Protein AF-A0A7V5YS34-F1 (afdb_monomer_lite)

Secondary structure (DSSP, 8-state):
------SSHHHHHHHHHHHHHHHHHHHHHHHHTTEEEEEEEEE-TT-SS--EEEEEE--BSEEEEEEEESS--TT-EEETTEEEEE-EE---STT--TTTSPEEPEEEEEEEEE-SSS-EEEEEETTEEEEEETTTS-BT-EEEETTTTEEEEEE---------TT------------------

Structure (mmCIF, N/CA/C/O backbone):
data_AF-A0A7V5YS34-F1
#
_entry.id   AF-A0A7V5YS34-F1
#
loop_
_atom_site.group_PDB
_atom_site.id
_atom_site.type_symbol
_atom_site.label_atom_id
_atom_site.label_alt_id
_atom_site.label_comp_id
_atom_site.label_asym_id
_atom_site.label_entity_id
_atom_site.label_seq_id
_atom_site.pdbx_PDB_ins_code
_atom_site.Cartn_x
_atom_site.Cartn_y
_atom_site.Cartn_z
_atom_site.occupancy
_atom_site.B_iso_or_equiv
_atom_site.auth_seq_id
_atom_site.auth_comp_id
_atom_site.auth_asym_id
_atom_site.auth_atom_id
_atom_site.pdbx_PDB_model_num
ATOM 1 N N . MET A 1 1 ? -49.498 -15.879 61.371 1.00 38.75 1 MET A N 1
ATOM 2 C CA . MET A 1 1 ? -49.803 -16.295 59.987 1.00 38.75 1 MET A CA 1
ATOM 3 C C . MET A 1 1 ? -48.963 -15.427 59.059 1.00 38.75 1 MET A C 1
ATOM 5 O O . MET A 1 1 ? -49.286 -14.264 58.879 1.00 38.75 1 MET A O 1
ATOM 9 N N . PHE A 1 2 ? -47.811 -15.942 58.618 1.00 39.72 2 PHE A N 1
ATOM 10 C CA . PHE A 1 2 ? -46.853 -15.242 57.753 1.00 39.72 2 PHE A CA 1
ATOM 11 C C . PHE A 1 2 ? -47.208 -15.512 56.286 1.00 39.72 2 PHE A C 1
ATOM 13 O O . PHE A 1 2 ? -47.294 -16.678 55.907 1.00 39.72 2 PHE A O 1
ATOM 20 N N . LEU A 1 3 ? -47.371 -14.472 55.461 1.00 34.16 3 LEU A N 1
ATOM 21 C CA . LEU A 1 3 ? -47.360 -14.609 54.001 1.00 34.16 3 LEU A CA 1
ATOM 22 C C . LEU A 1 3 ? -46.276 -13.690 53.425 1.00 34.16 3 LEU A C 1
ATOM 24 O O . LEU A 1 3 ? -46.280 -12.482 53.652 1.00 34.16 3 LEU A O 1
ATOM 28 N N . PHE A 1 4 ? -45.309 -14.314 52.756 1.00 38.94 4 PHE A N 1
ATOM 29 C CA . PHE A 1 4 ? -44.062 -13.730 52.277 1.00 38.94 4 PHE A CA 1
ATOM 30 C C . PHE A 1 4 ? -44.240 -12.884 51.008 1.00 38.94 4 PHE A C 1
ATOM 32 O O . PHE A 1 4 ? -44.919 -13.266 50.058 1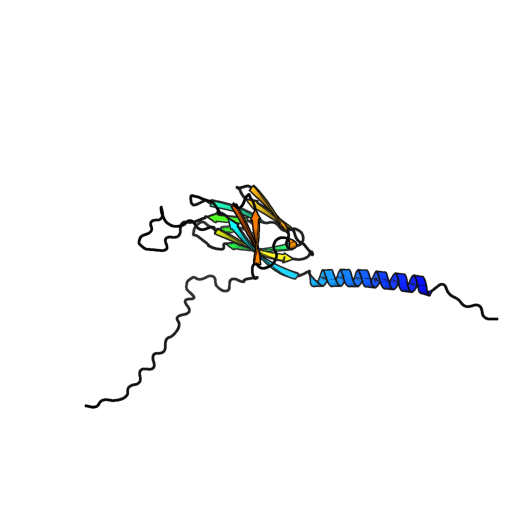.00 38.94 4 PHE A O 1
ATOM 39 N N . VAL A 1 5 ? -43.528 -11.758 50.995 1.00 44.25 5 VAL A N 1
ATOM 40 C CA . VAL A 1 5 ? -43.236 -10.888 49.852 1.00 44.25 5 VAL A CA 1
ATOM 41 C C . VAL A 1 5 ? -42.316 -11.634 48.876 1.00 44.25 5 VAL A C 1
ATOM 43 O O . VAL A 1 5 ? -41.189 -11.959 49.236 1.00 44.25 5 VAL A O 1
ATOM 46 N N . ALA A 1 6 ? -42.765 -11.902 47.645 1.00 45.56 6 ALA A N 1
ATOM 47 C CA . ALA A 1 6 ? -41.987 -12.669 46.659 1.00 45.56 6 ALA A CA 1
ATOM 48 C C . ALA A 1 6 ? -42.061 -12.110 45.221 1.00 45.56 6 ALA A C 1
ATOM 50 O O . ALA A 1 6 ? -42.191 -12.870 44.269 1.00 45.56 6 ALA A O 1
ATOM 51 N N . PHE A 1 7 ? -41.965 -10.787 45.036 1.00 43.81 7 PHE A N 1
ATOM 52 C CA . PHE A 1 7 ? -41.949 -10.176 43.688 1.00 43.81 7 PHE A CA 1
ATOM 53 C C . PHE A 1 7 ? -40.717 -9.306 43.364 1.00 43.81 7 PHE A C 1
ATOM 55 O O . PHE A 1 7 ? -40.577 -8.843 42.236 1.00 43.81 7 PHE A O 1
ATOM 62 N N . GLY A 1 8 ? -39.782 -9.108 44.301 1.00 45.72 8 GLY A N 1
ATOM 63 C CA . GLY A 1 8 ? -38.645 -8.188 44.111 1.00 45.72 8 GLY A CA 1
ATOM 64 C C . GLY A 1 8 ? -37.412 -8.760 43.390 1.00 45.72 8 GLY A C 1
ATOM 65 O O . GLY A 1 8 ? -36.627 -8.001 42.829 1.00 45.72 8 GLY A O 1
ATOM 66 N N . LEU A 1 9 ? -37.221 -10.084 43.378 1.00 48.44 9 LEU A N 1
ATOM 67 C CA . LEU A 1 9 ? -35.954 -10.701 42.945 1.00 48.44 9 LEU A CA 1
ATOM 68 C C . LEU A 1 9 ? -35.801 -10.838 41.420 1.00 48.44 9 LEU A C 1
ATOM 70 O O . LEU A 1 9 ? -34.690 -10.714 40.907 1.00 48.44 9 LEU A O 1
ATOM 74 N N . GLY A 1 10 ? -36.895 -11.038 40.678 1.00 44.94 10 GLY A N 1
ATOM 75 C CA . GLY A 1 10 ? -36.843 -11.248 39.223 1.00 44.94 10 GLY A CA 1
ATOM 76 C C . GLY A 1 10 ? -36.460 -9.992 38.433 1.00 44.94 10 GLY A C 1
ATOM 77 O O . GLY A 1 10 ? -35.631 -10.051 37.527 1.00 44.94 10 GLY A O 1
ATOM 78 N N . ALA A 1 11 ? -37.000 -8.832 38.819 1.00 51.06 11 ALA A N 1
ATOM 79 C CA . ALA A 1 11 ? -36.666 -7.550 38.194 1.00 51.06 11 ALA A CA 1
ATOM 80 C C . ALA A 1 11 ? -35.249 -7.072 38.560 1.00 51.06 11 ALA A C 1
ATOM 82 O O . ALA A 1 11 ? -34.578 -6.438 37.745 1.00 51.06 11 ALA A O 1
ATOM 83 N N . TRP A 1 12 ? -34.778 -7.416 39.764 1.00 49.81 12 TRP A N 1
ATOM 84 C CA . TRP A 1 12 ? -33.428 -7.104 40.227 1.00 49.81 12 TRP A CA 1
ATOM 85 C C . TRP A 1 12 ? -32.368 -7.911 39.462 1.00 49.81 12 TRP A C 1
ATOM 87 O O . TRP A 1 12 ? -31.412 -7.330 38.953 1.00 49.81 12 TRP A O 1
ATOM 97 N N . LEU A 1 13 ? -32.590 -9.217 39.262 1.00 48.59 13 LEU A N 1
ATOM 98 C CA . LEU A 1 13 ? -31.699 -10.078 38.472 1.00 48.59 13 LEU A CA 1
ATOM 99 C C . LEU A 1 13 ? -31.713 -9.736 36.970 1.00 48.59 13 LEU A C 1
ATOM 101 O O . LEU A 1 13 ? -30.656 -9.720 36.339 1.00 48.59 13 LEU A O 1
ATOM 105 N N . TRP A 1 14 ? -32.873 -9.389 36.397 1.00 52.12 14 TRP A N 1
ATOM 106 C CA . TRP A 1 14 ? -32.969 -8.973 34.989 1.00 52.12 14 TRP A CA 1
ATOM 107 C C . TRP A 1 14 ? -32.230 -7.655 34.713 1.00 52.12 14 TRP A C 1
ATOM 109 O O . TRP A 1 14 ? -31.543 -7.515 33.699 1.00 52.12 14 TRP A O 1
ATOM 119 N N . ARG A 1 15 ? -32.317 -6.692 35.640 1.00 49.53 15 ARG A N 1
ATOM 120 C CA . ARG A 1 15 ? -31.608 -5.413 35.532 1.00 49.53 15 ARG A CA 1
ATOM 121 C C . ARG A 1 15 ? -30.093 -5.568 35.701 1.00 49.53 15 ARG A C 1
ATOM 123 O O . ARG A 1 15 ? -29.351 -4.963 34.931 1.00 49.53 15 ARG A O 1
ATOM 130 N N . PHE A 1 16 ? -29.643 -6.418 36.626 1.00 49.00 16 PHE A N 1
ATOM 131 C CA . PHE A 1 16 ? -28.216 -6.702 36.819 1.00 49.00 16 PHE A CA 1
ATOM 132 C C . PHE A 1 16 ? -27.592 -7.366 35.582 1.00 49.00 16 PHE A C 1
ATOM 134 O O . PHE A 1 16 ? -26.486 -7.005 35.187 1.00 49.00 16 PHE A O 1
ATOM 141 N N . ASN A 1 17 ? -28.327 -8.271 34.918 1.00 51.31 17 ASN A N 1
ATOM 142 C CA . ASN A 1 17 ? -27.856 -8.942 33.702 1.00 51.31 17 ASN A CA 1
ATOM 143 C C . ASN A 1 17 ? -27.723 -7.987 32.499 1.00 51.31 17 ASN A C 1
ATOM 145 O O . ASN A 1 17 ? -26.815 -8.110 31.684 1.00 51.31 17 ASN A O 1
ATOM 149 N N . ARG A 1 18 ? -28.603 -6.986 32.389 1.00 56.09 18 ARG A N 1
ATOM 150 C CA . ARG A 1 18 ? -28.518 -5.980 31.318 1.00 56.09 18 ARG A CA 1
ATOM 151 C C . ARG A 1 18 ? -27.381 -4.984 31.553 1.00 56.09 18 ARG A C 1
ATOM 153 O O . ARG A 1 18 ? -26.734 -4.540 30.607 1.00 56.09 18 ARG A O 1
ATOM 160 N N . GLU A 1 19 ? -27.136 -4.621 32.809 1.00 52.53 19 GLU A N 1
ATOM 161 C CA . GLU A 1 19 ? -26.031 -3.735 33.183 1.00 52.53 19 GLU A CA 1
ATOM 162 C C . GLU A 1 19 ? -24.669 -4.427 32.997 1.00 52.53 19 GLU A C 1
ATOM 164 O O . GLU A 1 19 ? -23.732 -3.788 32.510 1.00 52.53 19 GLU A O 1
ATOM 169 N N . SER A 1 20 ? -24.571 -5.735 33.264 1.00 55.66 20 SER A N 1
ATOM 170 C CA . SER A 1 20 ? -23.366 -6.525 32.984 1.00 55.66 20 SER A CA 1
ATOM 171 C C . SER A 1 20 ? -23.121 -6.712 31.483 1.00 55.66 20 SER A C 1
ATOM 173 O O . SER A 1 20 ? -21.992 -6.515 31.042 1.00 55.66 20 SER A O 1
ATOM 175 N N . GLU A 1 21 ? -24.142 -6.984 30.666 1.00 56.69 21 GLU A N 1
ATOM 176 C CA . GLU A 1 21 ? -23.995 -7.073 29.203 1.00 56.69 21 GLU A CA 1
ATOM 177 C C . GLU A 1 21 ? -23.543 -5.746 28.575 1.00 56.69 21 GLU A C 1
ATOM 179 O O . GLU A 1 21 ? -22.632 -5.719 27.745 1.00 56.69 21 GLU A O 1
ATOM 184 N N . VAL A 1 22 ? -24.116 -4.619 29.008 1.00 61.22 22 VAL A N 1
ATOM 185 C CA . VAL A 1 22 ? -23.712 -3.287 28.531 1.00 61.22 22 VAL A CA 1
ATOM 186 C C . VAL A 1 22 ? -22.299 -2.936 29.004 1.00 61.22 22 VAL A C 1
ATOM 188 O O . VAL A 1 22 ? -21.530 -2.348 28.240 1.00 61.22 22 VAL A O 1
ATOM 191 N N . ALA A 1 23 ? -21.927 -3.300 30.234 1.00 55.62 23 ALA A N 1
ATOM 192 C CA . ALA A 1 23 ? -20.581 -3.091 30.757 1.00 55.62 23 ALA A CA 1
ATOM 193 C C . ALA A 1 23 ? -19.543 -3.952 30.024 1.00 55.62 23 ALA A C 1
ATOM 195 O O . ALA A 1 23 ? -18.505 -3.426 29.631 1.00 55.62 23 ALA A O 1
ATOM 196 N N . VAL A 1 24 ? -19.836 -5.228 29.755 1.00 58.00 24 VAL A N 1
ATOM 197 C CA . VAL A 1 24 ? -18.969 -6.138 28.989 1.00 58.00 24 VAL A CA 1
ATOM 198 C C . VAL A 1 24 ? -18.842 -5.678 27.537 1.00 58.00 24 VAL A C 1
ATOM 200 O O . VAL A 1 24 ? -17.728 -5.613 27.026 1.00 58.00 24 VAL A O 1
ATOM 203 N N . ALA A 1 25 ? -19.927 -5.257 26.883 1.00 53.78 25 ALA A N 1
ATOM 204 C CA . ALA A 1 25 ? -19.875 -4.701 25.529 1.00 53.78 25 ALA A CA 1
ATOM 205 C C . ALA A 1 25 ? -19.082 -3.380 25.467 1.00 53.78 25 ALA A C 1
ATOM 207 O O . ALA A 1 25 ? -18.3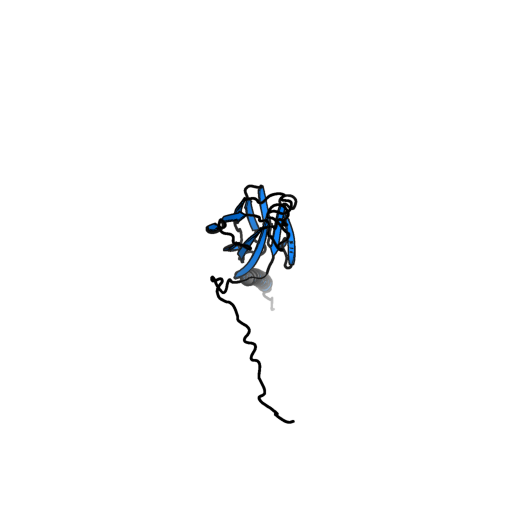40 -3.132 24.513 1.00 53.78 25 ALA A O 1
ATOM 208 N N . ARG A 1 26 ? -19.183 -2.534 26.501 1.00 51.47 26 ARG A N 1
ATOM 209 C CA . ARG A 1 26 ? -18.412 -1.285 26.624 1.00 51.47 26 ARG A CA 1
ATOM 210 C C . ARG A 1 26 ? -16.933 -1.553 26.931 1.00 51.47 26 ARG A C 1
ATOM 212 O O . ARG A 1 26 ? -16.073 -0.883 26.364 1.00 51.47 26 ARG A O 1
ATOM 219 N N . GLN A 1 27 ? -16.636 -2.548 27.766 1.00 45.69 27 GLN A N 1
ATOM 220 C CA . GLN A 1 27 ? -15.283 -3.020 28.071 1.00 45.69 27 GLN A CA 1
ATOM 221 C C . GLN A 1 27 ? -14.636 -3.648 26.824 1.00 45.69 27 GLN A C 1
ATOM 223 O O . GLN A 1 27 ? -13.512 -3.299 26.483 1.00 45.69 27 GLN A O 1
ATOM 228 N N . ALA A 1 28 ? -15.363 -4.488 26.080 1.00 45.16 28 ALA A N 1
ATOM 229 C CA . ALA A 1 28 ? -14.916 -5.079 24.818 1.00 45.16 28 ALA A CA 1
ATOM 230 C C . ALA A 1 28 ? -14.673 -4.016 23.732 1.00 45.16 28 ALA A C 1
ATOM 232 O O . ALA A 1 28 ? -13.663 -4.077 23.032 1.00 45.16 28 ALA A O 1
ATOM 233 N N . ARG A 1 29 ? -15.529 -2.982 23.644 1.00 44.16 29 ARG A N 1
ATOM 234 C CA . ARG A 1 29 ? -15.274 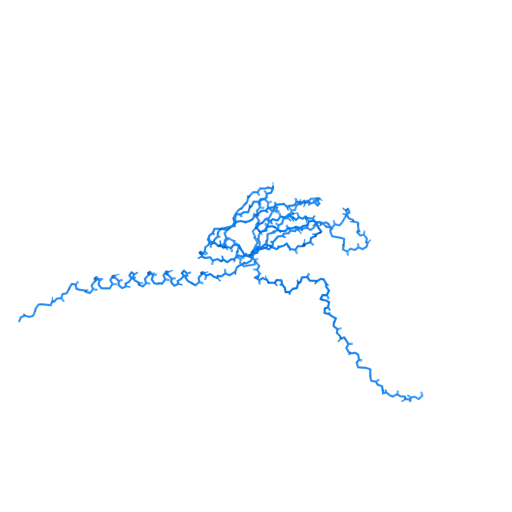-1.787 22.812 1.00 44.16 29 ARG A CA 1
ATOM 235 C C . ARG A 1 29 ? -13.984 -1.066 23.217 1.00 44.16 29 ARG A C 1
ATOM 237 O O . ARG A 1 29 ? -13.231 -0.639 22.350 1.00 44.16 29 ARG A O 1
ATOM 244 N N . ARG A 1 30 ? -13.690 -0.976 24.518 1.00 43.72 30 ARG A N 1
ATOM 245 C CA . ARG A 1 30 ? -12.451 -0.373 25.042 1.00 43.72 30 ARG A CA 1
ATOM 246 C C . ARG A 1 30 ? -11.187 -1.193 24.761 1.00 43.72 30 ARG A C 1
ATOM 248 O O . ARG A 1 30 ? -10.123 -0.606 24.655 1.00 43.72 30 ARG A O 1
ATOM 255 N N . VAL A 1 31 ? -11.289 -2.517 24.631 1.00 48.16 31 VAL A N 1
ATOM 256 C CA . VAL A 1 31 ? -10.140 -3.414 24.367 1.00 48.16 31 VAL A CA 1
ATOM 257 C C . VAL A 1 31 ? -9.723 -3.425 22.881 1.00 48.16 31 VAL A C 1
ATOM 259 O O . VAL A 1 31 ? -8.610 -3.851 22.547 1.00 48.16 31 VAL A O 1
ATOM 262 N N . ILE A 1 32 ? -10.592 -2.945 21.985 1.00 49.66 32 ILE A N 1
ATOM 263 C CA . ILE A 1 32 ? -10.324 -2.827 20.540 1.00 49.66 32 ILE A CA 1
ATOM 264 C C . ILE A 1 32 ? -9.963 -1.386 20.145 1.00 49.66 32 ILE A C 1
ATOM 266 O O . ILE A 1 32 ? -9.105 -1.204 19.283 1.00 49.66 32 ILE A O 1
ATOM 270 N N . ALA A 1 33 ? -10.541 -0.379 20.811 1.00 48.28 33 ALA A N 1
ATOM 271 C CA . ALA A 1 33 ? -10.196 1.024 20.601 1.00 48.28 33 ALA A CA 1
ATOM 272 C C . ALA A 1 33 ? -8.719 1.301 20.944 1.00 48.28 33 ALA A C 1
ATOM 274 O O . ALA A 1 33 ? -8.303 1.141 22.090 1.00 48.28 33 ALA A O 1
ATOM 275 N N . GLY A 1 34 ? -7.937 1.725 19.946 1.00 57.91 34 GLY A N 1
ATOM 276 C CA . GLY A 1 34 ? -6.526 2.101 20.112 1.00 57.91 34 GLY A CA 1
ATOM 277 C C . GLY A 1 34 ? -5.510 1.055 19.640 1.00 57.91 34 GLY A C 1
ATOM 278 O O . GLY A 1 34 ? -4.329 1.158 19.966 1.00 57.91 34 GLY A O 1
ATOM 279 N N . ARG A 1 35 ? -5.926 0.041 18.867 1.00 80.75 35 ARG A N 1
ATOM 280 C CA . ARG A 1 35 ? -4.980 -0.880 18.212 1.00 80.75 35 ARG A CA 1
ATOM 281 C C . ARG A 1 35 ? -4.464 -0.271 16.909 1.00 80.75 35 ARG A C 1
ATOM 283 O O . ARG A 1 35 ? -5.254 0.001 16.006 1.00 80.75 35 ARG A O 1
ATOM 290 N N . CYS A 1 36 ? -3.148 -0.107 16.789 1.00 88.75 36 CYS A N 1
ATOM 291 C CA . CYS A 1 36 ? -2.514 0.241 15.519 1.00 88.75 36 CYS A CA 1
ATOM 292 C C . CYS A 1 36 ? -2.355 -1.001 14.635 1.00 88.75 36 CYS A C 1
ATOM 294 O O . CYS A 1 36 ? -1.938 -2.067 15.095 1.00 88.75 36 CYS A O 1
ATOM 296 N N . VAL A 1 37 ? -2.661 -0.850 13.352 1.00 92.50 37 VAL A N 1
ATOM 297 C CA . VAL A 1 37 ? -2.407 -1.839 12.302 1.00 92.50 37 VAL A CA 1
ATOM 298 C C . VAL A 1 37 ? -1.650 -1.191 11.159 1.00 92.50 37 VAL A C 1
ATOM 300 O O . VAL A 1 37 ? -1.708 0.025 10.985 1.00 92.50 37 VAL A O 1
ATOM 303 N N . GLN A 1 38 ? -0.966 -2.012 10.369 1.00 94.69 38 GLN A N 1
ATOM 304 C CA . GLN A 1 38 ? -0.303 -1.559 9.160 1.00 94.69 38 GLN A CA 1
ATOM 305 C C . GLN A 1 38 ? -0.544 -2.537 8.016 1.00 94.69 38 GLN A C 1
ATOM 307 O O . GLN A 1 38 ? -0.449 -3.759 8.179 1.00 94.69 38 GLN A O 1
ATOM 312 N N . TYR A 1 39 ? -0.863 -1.979 6.855 1.00 96.69 39 TYR A N 1
ATOM 313 C CA . TYR A 1 39 ? -1.050 -2.716 5.616 1.00 96.69 39 TYR A CA 1
ATOM 314 C C . TYR A 1 39 ? -0.022 -2.268 4.589 1.00 96.69 39 TYR A C 1
ATOM 316 O O . TYR A 1 39 ? 0.302 -1.091 4.505 1.00 96.69 39 TYR A O 1
ATOM 324 N N . CYS A 1 40 ? 0.479 -3.208 3.802 1.00 96.62 40 CYS A N 1
ATOM 325 C CA . CYS A 1 40 ? 1.277 -2.950 2.619 1.00 96.62 40 CYS A CA 1
ATOM 326 C C . CYS A 1 40 ? 0.377 -3.148 1.395 1.00 96.62 40 CYS A C 1
ATOM 328 O O . CYS A 1 40 ? -0.119 -4.257 1.165 1.00 96.62 40 CYS A O 1
ATOM 330 N N . LEU A 1 41 ? 0.116 -2.063 0.669 1.00 97.56 41 LEU A N 1
ATOM 331 C CA . LEU A 1 41 ? -0.667 -2.029 -0.562 1.00 97.56 41 LEU A CA 1
ATOM 332 C C . LEU A 1 41 ? 0.310 -1.990 -1.733 1.00 97.56 41 LEU A C 1
ATOM 334 O O . LEU A 1 41 ? 1.039 -1.017 -1.893 1.00 97.56 41 LEU A O 1
ATOM 338 N N . LEU A 1 42 ? 0.315 -3.041 -2.540 1.00 96.75 42 LEU A N 1
ATOM 339 C CA . LEU A 1 42 ? 1.238 -3.240 -3.649 1.00 96.75 42 LEU A CA 1
ATOM 340 C C . LEU A 1 42 ? 0.523 -3.121 -4.987 1.00 96.75 42 LEU A C 1
ATOM 342 O O . LEU A 1 42 ? -0.570 -3.662 -5.165 1.00 96.75 42 LEU A O 1
ATOM 346 N N . PHE A 1 43 ? 1.180 -2.466 -5.937 1.00 96.00 43 PHE A N 1
ATOM 347 C CA . PHE A 1 43 ? 0.667 -2.174 -7.266 1.00 96.00 43 PHE A CA 1
ATOM 348 C C . PHE A 1 43 ? 1.696 -2.530 -8.335 1.00 96.00 43 PHE A C 1
ATOM 350 O O . PHE A 1 43 ? 2.903 -2.393 -8.137 1.00 96.00 43 PHE A O 1
ATOM 357 N N . GLY A 1 44 ? 1.201 -2.918 -9.509 1.00 91.50 44 GLY A N 1
ATOM 358 C CA . GLY A 1 44 ? 2.045 -3.175 -10.678 1.00 91.50 44 GLY A CA 1
ATOM 359 C C . GLY A 1 44 ? 2.289 -4.640 -11.000 1.00 91.50 44 GLY A C 1
ATOM 360 O O . GLY A 1 44 ? 3.050 -4.951 -11.914 1.00 91.50 44 GLY A O 1
ATOM 361 N N .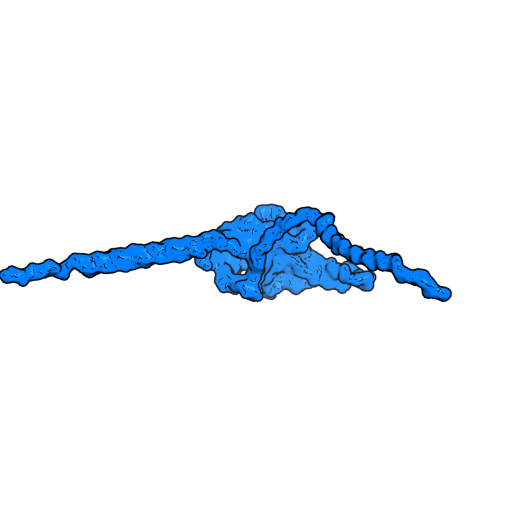 PHE A 1 45 ? 1.615 -5.551 -10.301 1.00 90.62 45 PHE A N 1
ATOM 362 C CA . PHE A 1 45 ? 1.618 -6.957 -10.681 1.00 90.62 45 PHE A CA 1
ATOM 363 C C . PHE A 1 45 ? 1.044 -7.128 -12.092 1.00 90.62 45 PHE A C 1
ATOM 365 O O . PHE A 1 45 ? -0.069 -6.689 -12.388 1.00 90.62 45 PHE A O 1
ATOM 372 N N . GLY A 1 46 ? 1.822 -7.776 -12.960 1.00 85.75 46 GLY A N 1
ATOM 373 C CA . GLY A 1 46 ? 1.460 -8.015 -14.358 1.00 85.75 46 GLY A CA 1
ATOM 374 C C . GLY A 1 46 ? 1.772 -6.860 -15.312 1.00 85.75 46 GLY A C 1
ATOM 375 O O . GLY A 1 46 ? 1.499 -6.986 -16.509 1.00 85.75 46 GLY A O 1
ATOM 376 N N . ASP A 1 47 ? 2.361 -5.763 -14.829 1.00 88.56 47 ASP A N 1
ATOM 377 C CA . ASP A 1 47 ? 2.862 -4.716 -15.712 1.00 88.56 47 ASP A CA 1
ATOM 378 C C . ASP A 1 47 ? 3.987 -5.232 -16.610 1.00 88.56 47 ASP A C 1
ATOM 380 O O . ASP A 1 47 ? 4.785 -6.092 -16.234 1.00 88.56 47 ASP A O 1
ATOM 384 N N . ARG A 1 48 ? 4.061 -4.672 -17.819 1.00 88.62 48 ARG A N 1
ATOM 385 C CA . ARG A 1 48 ? 5.143 -4.955 -18.774 1.00 88.62 48 ARG A CA 1
ATOM 386 C C . ARG A 1 48 ? 6.135 -3.810 -18.899 1.00 88.62 48 ARG A C 1
ATOM 388 O O . ARG A 1 48 ? 7.284 -4.045 -19.258 1.00 88.62 48 ARG A O 1
ATOM 395 N N . GLU A 1 49 ? 5.699 -2.601 -18.570 1.00 90.88 49 GLU A N 1
ATOM 396 C CA . GLU A 1 49 ? 6.485 -1.373 -18.600 1.00 90.88 49 GLU A CA 1
ATOM 397 C C . GLU A 1 49 ? 6.322 -0.621 -17.271 1.00 90.88 49 GLU A C 1
ATOM 399 O O . GLU A 1 49 ? 5.258 -0.729 -16.653 1.00 90.88 49 GLU A O 1
ATOM 404 N N . PRO A 1 50 ? 7.343 0.142 -16.832 1.00 92.00 50 PRO A N 1
ATOM 405 C CA . PRO A 1 50 ? 7.222 1.083 -15.724 1.00 92.00 50 PRO A CA 1
ATOM 406 C C . PRO A 1 50 ? 5.994 1.977 -15.883 1.00 92.00 50 PRO A C 1
ATOM 408 O O . PRO A 1 50 ? 5.765 2.554 -16.946 1.00 92.00 50 PRO A O 1
ATOM 411 N N . ALA A 1 51 ? 5.212 2.100 -14.819 1.00 93.00 51 ALA A N 1
ATOM 412 C CA . ALA A 1 51 ? 3.970 2.847 -14.828 1.00 93.00 51 ALA A CA 1
ATOM 413 C C . ALA A 1 51 ? 3.841 3.691 -13.566 1.00 93.00 51 ALA A C 1
ATOM 415 O O . ALA A 1 51 ? 4.113 3.234 -12.451 1.00 93.00 51 ALA A O 1
ATOM 416 N N . ARG A 1 52 ? 3.357 4.919 -13.756 1.00 94.06 52 ARG A N 1
ATOM 417 C CA . ARG A 1 52 ? 2.935 5.787 -12.664 1.00 94.06 52 ARG A CA 1
ATOM 418 C C . ARG A 1 52 ? 1.621 5.274 -12.078 1.00 94.06 52 ARG A C 1
ATOM 420 O O . ARG A 1 52 ? 0.682 4.928 -12.799 1.00 94.06 52 ARG A O 1
ATOM 427 N N . ARG A 1 53 ? 1.567 5.230 -10.755 1.00 94.06 53 ARG A N 1
ATOM 428 C CA . ARG A 1 53 ? 0.448 4.784 -9.933 1.00 94.06 53 ARG A CA 1
ATOM 429 C C . ARG A 1 53 ? 0.062 5.911 -9.000 1.00 94.06 53 ARG A C 1
ATOM 431 O O . ARG A 1 53 ? 0.876 6.392 -8.220 1.00 94.06 53 ARG A O 1
ATOM 438 N N . GLU A 1 54 ? -1.193 6.307 -9.089 1.00 96.38 54 GLU A N 1
ATOM 439 C CA . GLU A 1 54 ? -1.782 7.310 -8.218 1.00 96.38 54 GLU A CA 1
ATOM 440 C C . GLU A 1 54 ? -2.967 6.686 -7.512 1.00 96.38 54 GLU A C 1
ATOM 442 O O . GLU A 1 54 ? -3.705 5.883 -8.101 1.00 96.38 54 GLU A O 1
ATOM 447 N N . GLY A 1 55 ? -3.134 7.058 -6.252 1.00 97.69 55 GLY A N 1
ATOM 448 C CA . GLY A 1 55 ? -4.269 6.605 -5.486 1.00 97.69 55 GLY A CA 1
ATOM 449 C C . GLY A 1 55 ? -4.413 7.294 -4.147 1.00 97.69 55 GLY A C 1
ATOM 450 O O . GLY A 1 55 ? -3.623 8.161 -3.765 1.00 97.69 55 GLY A O 1
ATOM 451 N N . SER A 1 56 ? -5.471 6.908 -3.453 1.00 98.56 56 SER A N 1
ATOM 452 C CA . SER A 1 56 ? -5.779 7.361 -2.110 1.00 98.56 56 SER A CA 1
ATOM 453 C C . SER A 1 56 ? -6.432 6.257 -1.301 1.00 98.56 56 SER A C 1
ATOM 455 O O . SER A 1 56 ? -7.054 5.345 -1.849 1.00 98.56 56 SER A O 1
ATOM 457 N N . VAL A 1 57 ? -6.302 6.361 0.016 1.00 98.62 57 VAL A N 1
ATOM 458 C CA . VAL A 1 57 ? -6.930 5.445 0.964 1.00 98.62 57 VAL A CA 1
ATOM 459 C C . VAL A 1 57 ? -7.772 6.225 1.960 1.00 98.62 57 VAL A C 1
ATOM 461 O O . VAL A 1 57 ? -7.392 7.298 2.431 1.00 98.62 57 VAL A O 1
ATOM 464 N N . GLU A 1 58 ? -8.929 5.670 2.275 1.00 98.50 58 GLU A N 1
ATOM 465 C CA . GLU A 1 58 ? -9.826 6.163 3.310 1.00 98.50 58 GLU A CA 1
ATOM 466 C C . GLU A 1 58 ? -10.008 5.091 4.387 1.00 98.50 58 GLU A C 1
ATOM 468 O O . GLU A 1 58 ? -9.555 3.953 4.246 1.00 98.50 58 GLU A O 1
ATOM 473 N N . ALA A 1 59 ? -10.642 5.458 5.498 1.00 97.50 59 ALA A N 1
ATOM 474 C CA . ALA A 1 59 ? -10.928 4.523 6.574 1.00 97.50 59 ALA A CA 1
ATOM 475 C C . ALA A 1 59 ? -12.276 4.834 7.226 1.00 97.50 59 ALA A C 1
ATOM 477 O O . ALA A 1 59 ? -12.561 5.979 7.574 1.00 97.50 59 ALA A O 1
ATOM 478 N N . SER A 1 60 ? -13.071 3.786 7.435 1.00 96.88 60 SER A N 1
ATOM 479 C CA . SER A 1 60 ? -14.289 3.798 8.244 1.00 96.88 60 SER A CA 1
ATOM 480 C C . SER A 1 60 ? -14.109 2.854 9.433 1.00 96.88 60 SER A C 1
ATOM 482 O O . SER A 1 60 ? -13.598 1.745 9.275 1.00 96.88 60 SER A O 1
ATOM 484 N N . GLY A 1 61 ? -14.456 3.302 10.644 1.00 94.38 61 GLY A N 1
ATOM 485 C CA . GLY A 1 61 ? -14.172 2.569 11.888 1.00 94.38 61 GLY A CA 1
ATOM 486 C C . GLY A 1 61 ? -12.692 2.578 12.315 1.00 94.38 61 GLY A C 1
ATOM 487 O O . GLY A 1 61 ? -12.305 1.892 13.267 1.00 94.38 61 GLY A O 1
ATOM 488 N N . ALA A 1 62 ? -11.856 3.356 11.625 1.00 95.56 62 ALA A N 1
ATOM 489 C CA . ALA A 1 62 ? -10.440 3.569 11.907 1.00 95.56 62 ALA A CA 1
ATOM 490 C C . ALA A 1 62 ? -10.008 4.976 11.458 1.00 95.56 62 ALA A C 1
ATOM 492 O O . ALA A 1 62 ? -10.714 5.645 10.707 1.00 95.56 62 ALA A O 1
ATOM 493 N N . ARG A 1 63 ? -8.831 5.424 11.900 1.00 96.00 63 ARG A N 1
ATOM 494 C CA . ARG A 1 63 ? -8.176 6.653 11.432 1.00 96.00 63 ARG A CA 1
ATOM 495 C C . ARG A 1 63 ? -6.814 6.323 10.840 1.00 96.00 63 ARG A C 1
ATOM 497 O O . ARG A 1 63 ? -5.978 5.740 11.528 1.00 96.00 63 ARG A O 1
ATOM 504 N N . ILE A 1 64 ? -6.572 6.760 9.607 1.00 97.00 64 ILE A N 1
ATOM 505 C CA . ILE A 1 64 ? -5.249 6.685 8.978 1.00 97.00 64 ILE A CA 1
ATOM 506 C C . ILE A 1 64 ? -4.287 7.602 9.740 1.00 97.00 64 ILE A C 1
ATOM 508 O O . ILE A 1 64 ? -4.609 8.753 10.037 1.00 97.00 64 ILE A O 1
ATOM 512 N N . ARG A 1 65 ? -3.134 7.050 10.116 1.00 95.19 65 ARG A N 1
ATOM 513 C CA . ARG A 1 65 ? -2.072 7.735 10.859 1.00 95.19 65 ARG A CA 1
ATOM 514 C C . ARG A 1 65 ? -0.948 8.181 9.942 1.00 95.19 65 ARG A C 1
ATOM 516 O O . ARG A 1 65 ? -0.515 9.321 10.060 1.00 95.19 65 ARG A O 1
ATOM 523 N N . SER A 1 66 ? -0.525 7.305 9.039 1.00 95.06 66 SER A N 1
ATOM 524 C CA . SER A 1 66 ? 0.464 7.621 8.017 1.00 95.06 66 SER A CA 1
ATOM 525 C C . SER A 1 66 ? 0.205 6.824 6.746 1.00 95.06 66 SER A C 1
ATOM 527 O O . SER A 1 66 ? -0.406 5.746 6.766 1.00 95.06 66 SER A O 1
ATOM 529 N N . VAL A 1 67 ? 0.683 7.395 5.646 1.00 97.06 67 VAL A N 1
ATOM 530 C CA . VAL A 1 67 ? 0.900 6.704 4.384 1.00 97.06 67 VAL A CA 1
ATOM 531 C C . VAL A 1 67 ? 2.360 6.931 4.022 1.00 97.06 67 VAL A C 1
ATOM 533 O O . VAL A 1 67 ? 2.802 8.071 3.958 1.00 97.06 67 VAL A O 1
ATOM 536 N N . ASP A 1 68 ? 3.104 5.857 3.795 1.00 95.44 68 ASP A N 1
ATOM 537 C CA . ASP A 1 68 ? 4.539 5.913 3.512 1.00 95.44 68 ASP A CA 1
ATOM 538 C C . ASP A 1 68 ? 4.834 5.072 2.269 1.00 95.44 68 ASP A C 1
ATOM 540 O O . ASP A 1 68 ? 4.256 4.003 2.089 1.00 95.44 68 ASP A O 1
ATOM 544 N N . ILE A 1 69 ? 5.705 5.532 1.373 1.00 94.75 69 ILE A N 1
ATOM 545 C CA . ILE A 1 69 ? 6.045 4.766 0.164 1.00 94.75 69 ILE A CA 1
ATOM 546 C C . ILE A 1 69 ? 7.027 3.651 0.524 1.00 94.75 69 ILE A C 1
ATOM 548 O O . ILE A 1 69 ? 7.990 3.878 1.249 1.00 94.75 69 ILE A O 1
ATOM 552 N N . TRP A 1 70 ? 6.807 2.448 -0.016 1.00 90.62 70 TRP A N 1
ATOM 553 C CA . TRP A 1 70 ? 7.694 1.310 0.221 1.00 90.62 70 TRP A CA 1
ATOM 554 C C . TRP A 1 70 ? 9.068 1.510 -0.430 1.00 90.62 70 TRP A C 1
ATOM 556 O O . TRP A 1 70 ? 10.084 1.457 0.259 1.00 90.62 70 TRP A O 1
ATOM 566 N N . TYR A 1 71 ? 9.108 1.769 -1.739 1.00 88.81 71 TYR A N 1
ATOM 567 C CA . TYR A 1 71 ? 10.341 2.095 -2.453 1.00 88.81 71 TYR A CA 1
ATOM 568 C C . TYR A 1 71 ? 10.256 3.507 -3.020 1.00 88.81 71 TYR A C 1
ATOM 570 O O . TYR A 1 71 ? 9.752 3.718 -4.128 1.00 88.81 71 TYR A O 1
ATOM 578 N N . LEU A 1 72 ? 10.736 4.471 -2.230 1.00 89.69 72 LEU A N 1
ATOM 579 C CA . LEU A 1 72 ? 10.744 5.883 -2.591 1.00 89.69 72 LEU A CA 1
ATOM 580 C C . LEU A 1 72 ? 11.715 6.119 -3.752 1.00 89.69 72 LEU A C 1
ATOM 582 O O . LEU A 1 72 ? 12.914 5.873 -3.634 1.00 89.69 72 LEU A O 1
ATOM 586 N N . GLY A 1 73 ? 11.193 6.591 -4.881 1.00 89.19 73 GLY A N 1
ATOM 587 C CA . GLY A 1 73 ? 12.011 7.113 -5.971 1.00 89.19 73 GLY A CA 1
ATOM 588 C C . GLY A 1 73 ? 11.886 8.626 -6.143 1.00 89.19 73 GLY A C 1
ATOM 589 O O . GLY A 1 73 ? 11.079 9.260 -5.470 1.00 89.19 73 GLY A O 1
ATOM 590 N N . PRO A 1 74 ? 12.652 9.211 -7.082 1.00 88.62 74 PRO A N 1
ATOM 591 C CA . PRO A 1 74 ? 12.809 10.665 -7.192 1.00 88.62 74 PRO A CA 1
ATOM 592 C C . PRO A 1 74 ? 11.516 11.444 -7.468 1.00 88.62 74 PRO A C 1
ATOM 594 O O . PRO A 1 74 ? 11.396 12.593 -7.061 1.00 88.62 74 PRO A O 1
ATOM 597 N N . GLU A 1 75 ? 10.564 10.833 -8.177 1.00 91.69 75 GLU A N 1
ATOM 598 C CA . GLU A 1 75 ? 9.272 11.445 -8.522 1.00 91.69 75 GLU A CA 1
ATOM 599 C C . GLU A 1 75 ? 8.122 10.980 -7.621 1.00 91.69 75 GLU A C 1
ATOM 601 O O . GLU A 1 75 ? 6.979 11.399 -7.816 1.00 91.69 75 GLU A O 1
ATOM 606 N N . ASP A 1 76 ? 8.392 10.077 -6.676 1.00 95.44 76 ASP A N 1
ATOM 607 C CA . ASP A 1 76 ? 7.341 9.554 -5.816 1.00 95.44 76 ASP A CA 1
ATOM 608 C C . ASP A 1 76 ? 7.083 10.513 -4.656 1.00 95.44 76 ASP A C 1
ATOM 610 O O . ASP A 1 76 ? 7.997 11.135 -4.115 1.00 95.44 76 ASP A O 1
ATOM 614 N N . ARG A 1 77 ? 5.822 10.616 -4.248 1.00 97.06 77 ARG A N 1
ATOM 615 C CA . ARG A 1 77 ? 5.401 11.501 -3.162 1.00 97.06 77 ARG A CA 1
ATOM 616 C C . ARG A 1 77 ? 4.130 11.016 -2.486 1.00 97.06 77 ARG A C 1
ATOM 618 O O . ARG A 1 77 ? 3.290 10.354 -3.099 1.00 97.06 77 ARG A O 1
ATOM 625 N N . VAL A 1 78 ? 3.980 11.415 -1.228 1.00 97.19 78 VAL A N 1
ATOM 626 C CA . VAL A 1 78 ? 2.755 11.260 -0.442 1.00 97.19 78 VAL A CA 1
ATOM 627 C C . VAL A 1 78 ? 2.262 12.634 -0.012 1.00 97.19 78 VAL A C 1
ATOM 629 O O . VAL A 1 78 ? 3.038 13.465 0.453 1.00 97.19 78 VAL A O 1
ATOM 632 N N . GLU A 1 79 ? 0.957 12.849 -0.142 1.00 96.94 79 GLU A N 1
ATOM 633 C CA . GLU A 1 79 ? 0.256 14.049 0.306 1.00 96.94 79 GLU A CA 1
ATOM 634 C C . GLU A 1 79 ? -0.958 13.616 1.148 1.00 96.94 79 GLU A C 1
ATOM 636 O O . GLU A 1 79 ? -2.025 13.268 0.631 1.00 96.94 79 GLU A O 1
ATOM 641 N N . GLY A 1 80 ? -0.787 13.579 2.474 1.00 96.25 80 GLY A N 1
ATOM 642 C CA . GLY A 1 80 ? -1.799 13.061 3.399 1.00 96.25 80 GLY A CA 1
ATOM 643 C C . GLY A 1 80 ? -2.077 11.575 3.157 1.00 96.25 80 GLY A C 1
ATOM 644 O O . GLY A 1 80 ? -1.191 10.745 3.314 1.00 96.25 80 GLY A O 1
ATOM 645 N N . ASN A 1 81 ? -3.305 11.244 2.749 1.00 97.88 81 ASN A N 1
ATOM 646 C CA . ASN A 1 81 ? -3.708 9.864 2.446 1.00 97.88 81 ASN A CA 1
ATOM 647 C C . ASN A 1 81 ? -3.639 9.529 0.947 1.00 97.88 81 ASN A C 1
ATOM 649 O O . ASN A 1 81 ? -4.219 8.533 0.507 1.00 97.88 81 ASN A O 1
ATOM 653 N N . ARG A 1 82 ? -3.006 10.393 0.147 1.00 98.19 82 ARG A N 1
ATOM 654 C CA . ARG A 1 82 ? -2.845 10.236 -1.301 1.00 98.19 82 ARG A CA 1
ATOM 655 C C . ARG A 1 82 ? -1.390 9.974 -1.634 1.00 98.19 82 ARG A C 1
ATOM 657 O O . ARG A 1 82 ? -0.501 10.510 -0.980 1.00 98.19 82 ARG A O 1
ATOM 664 N N . TRP A 1 83 ? -1.151 9.199 -2.680 1.00 97.88 83 TRP A N 1
ATOM 665 C CA . TRP A 1 83 ? 0.194 8.914 -3.159 1.00 97.88 83 TRP A CA 1
ATOM 666 C C . TRP A 1 83 ? 0.288 9.023 -4.673 1.00 97.88 83 TRP A C 1
ATOM 668 O O . TRP A 1 83 ? -0.677 8.810 -5.411 1.00 97.88 83 TRP A O 1
ATOM 678 N N . GLN A 1 84 ? 1.510 9.285 -5.114 1.00 97.25 84 GLN A N 1
ATOM 679 C CA . GLN A 1 84 ? 1.981 9.093 -6.471 1.00 97.25 84 GLN A CA 1
ATOM 680 C C . GLN A 1 84 ? 3.286 8.309 -6.375 1.00 97.25 84 GLN A C 1
ATOM 682 O O . GLN A 1 84 ? 4.218 8.738 -5.703 1.00 97.25 84 GLN A O 1
ATOM 687 N N . LEU A 1 85 ? 3.341 7.145 -7.013 1.00 96.12 85 LEU A N 1
ATOM 688 C CA . LEU A 1 85 ? 4.528 6.296 -7.043 1.00 96.12 85 LEU A CA 1
ATOM 689 C C . LEU A 1 85 ? 4.697 5.637 -8.406 1.00 96.12 85 LEU A C 1
ATOM 691 O O . LEU A 1 85 ? 3.741 5.560 -9.173 1.00 96.12 85 LEU A O 1
ATOM 695 N N . SER A 1 86 ? 5.884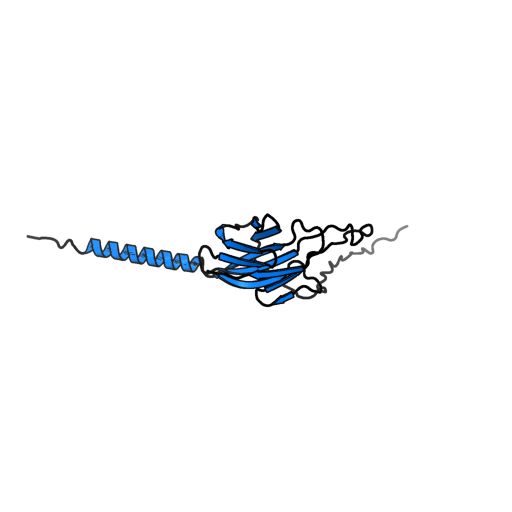 5.130 -8.719 1.00 94.94 86 SER A N 1
ATOM 696 C CA . SER A 1 86 ? 6.126 4.420 -9.982 1.00 94.94 86 SER A CA 1
ATOM 697 C C . SER A 1 86 ? 6.660 3.008 -9.769 1.00 94.94 86 SER A C 1
ATOM 699 O O . SER A 1 86 ? 7.486 2.773 -8.884 1.00 94.94 86 SER A O 1
ATOM 701 N N . THR A 1 87 ? 6.214 2.072 -10.610 1.00 94.06 87 THR A N 1
ATOM 702 C CA . THR A 1 87 ? 6.866 0.762 -10.768 1.00 94.06 87 THR A CA 1
ATOM 703 C C . THR A 1 87 ? 8.153 0.938 -11.565 1.00 94.06 87 THR A C 1
ATOM 705 O O . THR A 1 87 ? 8.265 1.859 -12.379 1.00 94.06 87 THR A O 1
ATOM 708 N N . ARG A 1 88 ? 9.171 0.111 -11.304 1.00 91.00 88 ARG A N 1
ATOM 709 C CA . ARG A 1 88 ? 10.527 0.357 -11.823 1.00 91.00 88 ARG A CA 1
ATOM 710 C C . ARG A 1 88 ? 11.230 -0.918 -12.213 1.00 91.00 88 ARG A C 1
ATOM 712 O O . ARG A 1 88 ? 11.065 -1.952 -11.573 1.00 91.00 88 ARG A O 1
ATOM 719 N N . ARG A 1 89 ? 12.066 -0.822 -13.244 1.00 90.88 89 ARG A N 1
ATOM 720 C CA . ARG A 1 89 ? 13.025 -1.878 -13.547 1.00 90.88 89 ARG A CA 1
ATOM 721 C C . ARG A 1 89 ? 14.274 -1.683 -12.701 1.00 90.88 89 ARG A C 1
ATOM 723 O O . ARG A 1 89 ? 14.823 -0.584 -12.676 1.00 90.88 89 ARG A O 1
ATOM 730 N N . VAL A 1 90 ? 14.715 -2.741 -12.030 1.00 86.38 90 VAL A N 1
ATOM 731 C CA . VAL A 1 90 ? 15.898 -2.698 -11.162 1.00 86.38 90 VAL A CA 1
ATOM 732 C C . VAL A 1 90 ? 17.026 -3.478 -11.824 1.00 86.38 90 VAL A C 1
ATOM 734 O O . VAL A 1 90 ? 16.919 -4.682 -12.060 1.00 86.38 90 VAL A O 1
ATOM 737 N N . VAL A 1 91 ? 18.109 -2.775 -12.153 1.00 87.06 91 VAL A N 1
ATOM 738 C CA . VAL A 1 91 ? 19.332 -3.373 -12.700 1.00 87.06 91 VAL A CA 1
ATOM 739 C C . VAL A 1 91 ? 20.118 -3.972 -11.537 1.00 87.06 91 VAL A C 1
ATOM 741 O O . VAL A 1 91 ? 20.669 -3.241 -10.721 1.00 87.06 91 VAL A O 1
ATOM 744 N N . LEU A 1 92 ? 20.154 -5.301 -11.449 1.00 85.69 92 LEU A N 1
ATOM 745 C CA . LEU A 1 92 ? 20.812 -6.024 -10.353 1.00 85.69 92 LEU A CA 1
ATOM 746 C C . LEU A 1 92 ? 22.252 -6.422 -10.700 1.00 85.69 92 LEU A C 1
ATOM 748 O O . LEU A 1 92 ? 23.054 -6.710 -9.817 1.00 85.69 92 LEU A O 1
ATOM 752 N N . THR A 1 93 ? 22.593 -6.454 -11.991 1.00 87.12 93 THR A N 1
ATOM 753 C CA . THR A 1 93 ? 23.908 -6.881 -12.485 1.00 87.12 93 THR A CA 1
ATOM 754 C C . THR A 1 93 ? 24.409 -5.968 -13.600 1.00 87.12 93 THR A C 1
ATOM 756 O O . THR A 1 93 ? 23.623 -5.377 -14.337 1.00 87.12 93 THR A O 1
ATOM 759 N N . ARG A 1 94 ? 25.733 -5.909 -13.795 1.00 85.25 94 ARG A N 1
ATOM 760 C CA . ARG A 1 94 ? 26.355 -5.118 -14.877 1.00 85.25 94 ARG A CA 1
ATOM 761 C C . ARG A 1 94 ? 26.005 -5.592 -16.293 1.00 85.25 94 ARG A C 1
ATOM 763 O O . ARG A 1 94 ? 26.223 -4.852 -17.243 1.00 85.25 94 ARG A O 1
ATOM 770 N N . GLN A 1 95 ? 25.498 -6.815 -16.444 1.00 86.56 95 GLN A N 1
ATOM 771 C CA . GLN A 1 95 ? 25.082 -7.376 -17.735 1.00 86.56 95 GLN A CA 1
ATOM 772 C C . GLN A 1 95 ? 23.641 -6.990 -18.104 1.00 86.56 95 GLN A C 1
ATOM 774 O O . GLN A 1 95 ? 23.218 -7.176 -19.245 1.00 86.56 95 GLN A O 1
ATOM 779 N N . GLN A 1 96 ? 22.872 -6.463 -17.148 1.00 86.38 96 GLN A N 1
ATOM 780 C CA . GLN A 1 96 ? 21.513 -5.998 -17.381 1.00 86.38 96 GLN A CA 1
ATOM 781 C C . GLN A 1 96 ? 21.510 -4.541 -17.845 1.00 86.38 96 GLN A C 1
ATOM 783 O O . GLN A 1 96 ? 22.225 -3.680 -17.344 1.00 86.38 96 GLN A O 1
ATOM 788 N N . THR A 1 97 ? 20.636 -4.271 -18.800 1.00 84.69 97 THR A N 1
ATOM 789 C CA . THR A 1 97 ? 20.229 -2.940 -19.238 1.00 84.69 97 THR A CA 1
ATOM 790 C C . THR A 1 97 ? 18.861 -2.621 -18.644 1.00 84.69 97 THR A C 1
ATOM 792 O O . THR A 1 97 ? 18.098 -3.517 -18.277 1.00 84.69 97 THR A O 1
ATOM 795 N N . ALA A 1 98 ? 18.478 -1.346 -18.637 1.00 81.81 98 ALA A N 1
ATOM 796 C CA . ALA A 1 98 ? 17.132 -0.951 -18.225 1.00 81.81 98 ALA A CA 1
ATOM 797 C C . ALA A 1 98 ? 16.021 -1.626 -19.056 1.00 81.81 98 ALA A C 1
ATOM 799 O O . ALA A 1 98 ? 14.895 -1.707 -18.591 1.00 81.81 98 ALA A O 1
ATOM 800 N N . ARG A 1 99 ? 16.308 -2.131 -20.265 1.00 83.31 99 ARG A N 1
ATOM 801 C CA . ARG A 1 99 ? 15.315 -2.794 -21.125 1.00 83.31 99 ARG A CA 1
ATOM 802 C C . ARG A 1 99 ? 15.028 -4.243 -20.712 1.00 83.31 99 ARG A C 1
ATOM 804 O O . ARG A 1 99 ? 13.898 -4.689 -20.867 1.00 83.31 99 ARG A O 1
ATOM 811 N N . ASN A 1 100 ? 16.026 -4.978 -20.221 1.00 85.75 100 ASN A N 1
ATOM 812 C CA . ASN A 1 100 ? 15.905 -6.398 -19.847 1.00 85.75 100 ASN A CA 1
ATOM 813 C C . ASN A 1 100 ? 15.972 -6.641 -18.329 1.00 85.75 100 ASN A C 1
ATOM 815 O O . ASN A 1 100 ? 15.966 -7.790 -17.890 1.00 85.75 100 ASN A O 1
ATOM 819 N N . ALA A 1 101 ? 16.047 -5.579 -17.530 1.00 88.62 101 ALA A N 1
ATOM 820 C CA . ALA A 1 101 ? 15.945 -5.665 -16.084 1.00 88.62 101 ALA A CA 1
ATOM 821 C C . ALA A 1 101 ? 14.517 -6.058 -15.641 1.00 88.62 101 ALA A C 1
ATOM 823 O O . ALA A 1 101 ? 13.539 -5.625 -16.263 1.00 88.62 101 ALA A O 1
ATOM 824 N N . PRO A 1 102 ? 14.382 -6.865 -14.571 1.00 87.44 102 PRO A N 1
ATOM 825 C CA . PRO A 1 102 ? 13.085 -7.225 -14.007 1.00 87.44 102 PRO A CA 1
ATOM 826 C C . PRO A 1 102 ? 12.329 -5.980 -13.539 1.00 87.44 102 PRO A C 1
ATOM 828 O O . PRO A 1 102 ? 12.918 -5.069 -12.955 1.00 87.44 102 PRO A O 1
ATOM 831 N N . LEU A 1 103 ? 11.022 -5.955 -13.808 1.00 91.06 103 LEU A N 1
ATOM 832 C CA . LEU A 1 103 ? 10.107 -4.935 -13.311 1.00 91.06 103 LEU A CA 1
ATOM 833 C C . LEU A 1 103 ? 9.628 -5.337 -11.915 1.00 91.06 103 LEU A C 1
ATOM 835 O O . LEU A 1 103 ? 9.102 -6.434 -11.744 1.00 91.06 103 LEU A O 1
ATOM 839 N N . PHE A 1 104 ? 9.805 -4.443 -10.951 1.00 90.69 104 PHE A N 1
ATOM 840 C CA . PHE A 1 104 ? 9.340 -4.616 -9.583 1.00 90.69 104 PHE A CA 1
ATOM 841 C C . PHE A 1 104 ? 8.052 -3.831 -9.348 1.00 90.69 104 PHE A C 1
ATOM 843 O O . PHE A 1 104 ? 7.886 -2.701 -9.830 1.00 90.69 104 PHE A O 1
ATOM 850 N N . GLU A 1 105 ? 7.156 -4.442 -8.578 1.00 93.19 105 GLU A N 1
ATOM 851 C CA . GLU A 1 105 ? 6.032 -3.763 -7.958 1.00 93.19 105 GLU A CA 1
ATOM 852 C C . GLU A 1 105 ? 6.518 -2.646 -7.029 1.00 93.19 105 GLU A C 1
ATOM 854 O O . GLU A 1 105 ? 7.654 -2.627 -6.552 1.00 93.19 105 GLU A O 1
ATOM 859 N N . ASN A 1 106 ? 5.631 -1.702 -6.757 1.00 95.38 106 ASN A N 1
ATOM 860 C CA . ASN A 1 106 ? 5.857 -0.694 -5.735 1.00 95.38 106 ASN A CA 1
ATOM 861 C C . ASN A 1 106 ? 4.543 -0.465 -4.984 1.00 95.38 106 ASN A C 1
ATOM 863 O O . ASN A 1 106 ? 3.483 -0.944 -5.396 1.00 95.38 106 ASN A O 1
ATOM 867 N N . GLY A 1 107 ? 4.595 0.208 -3.847 1.00 96.44 107 GLY A N 1
ATOM 868 C CA . GLY A 1 107 ? 3.458 0.262 -2.954 1.00 96.44 107 GLY A CA 1
ATOM 869 C C . GLY A 1 107 ? 3.571 1.295 -1.859 1.00 96.44 107 GLY A C 1
ATOM 870 O O . GLY A 1 107 ? 4.553 2.030 -1.762 1.00 96.44 107 GLY A O 1
ATOM 871 N N . VAL A 1 108 ? 2.540 1.313 -1.027 1.00 97.44 108 VAL A N 1
ATOM 872 C CA . VAL A 1 108 ? 2.473 2.150 0.165 1.00 97.44 108 VAL A CA 1
ATOM 873 C C . VAL A 1 108 ? 2.215 1.308 1.403 1.00 97.44 108 VAL A C 1
ATOM 875 O O . VAL A 1 108 ? 1.478 0.319 1.379 1.00 97.44 108 VAL A O 1
ATOM 878 N N . TYR A 1 109 ? 2.808 1.731 2.503 1.00 97.00 109 TYR A N 1
ATOM 879 C CA . TYR A 1 109 ? 2.432 1.338 3.839 1.00 97.00 109 TYR A CA 1
ATOM 880 C C . TYR A 1 109 ? 1.335 2.265 4.343 1.00 97.00 109 TYR A C 1
ATOM 882 O O . TYR A 1 109 ? 1.473 3.479 4.286 1.00 97.00 109 TYR A O 1
ATOM 890 N N . VAL A 1 110 ? 0.243 1.690 4.837 1.00 97.31 110 VAL A N 1
ATOM 891 C CA . VAL A 1 110 ? -0.877 2.420 5.431 1.00 97.31 110 VAL A CA 1
ATOM 892 C C . VAL A 1 110 ? -0.970 2.016 6.888 1.00 97.31 110 VAL A C 1
ATOM 894 O O . VAL A 1 110 ? -1.369 0.888 7.195 1.00 97.31 110 VAL A O 1
ATOM 897 N N . GLN A 1 111 ? -0.596 2.925 7.784 1.00 96.12 111 GLN A N 1
ATOM 898 C CA . GLN A 1 111 ? -0.764 2.744 9.219 1.00 96.12 111 GLN A CA 1
ATOM 899 C C . GLN A 1 111 ? -2.108 3.335 9.646 1.00 96.12 111 GLN A C 1
ATOM 901 O O . GLN A 1 111 ? -2.435 4.472 9.307 1.00 96.12 111 GLN A O 1
ATOM 906 N N . ALA A 1 112 ? -2.892 2.588 10.419 1.00 95.31 112 ALA A N 1
ATOM 907 C CA . ALA A 1 112 ? -4.190 3.039 10.905 1.00 95.31 112 ALA A CA 1
ATOM 908 C C . ALA A 1 112 ? -4.419 2.660 12.369 1.00 95.31 112 ALA A C 1
ATOM 910 O O . ALA A 1 112 ? -4.016 1.594 12.830 1.00 95.31 112 ALA A O 1
ATOM 911 N N . GLU A 1 113 ? -5.105 3.534 13.093 1.00 94.62 113 GLU A N 1
ATOM 912 C CA . GLU A 1 113 ? -5.609 3.282 14.439 1.00 94.62 113 GLU A CA 1
ATOM 913 C C . GLU A 1 113 ? -7.068 2.831 14.358 1.00 94.62 113 GLU A C 1
ATOM 915 O O . GLU A 1 113 ? -7.903 3.532 13.788 1.00 94.62 113 GLU A O 1
ATOM 920 N N . ILE A 1 114 ? -7.372 1.663 14.920 1.00 92.00 114 ILE A N 1
ATOM 921 C CA . ILE A 1 114 ? -8.695 1.039 14.847 1.00 92.00 114 ILE A CA 1
ATOM 922 C C . ILE A 1 114 ? -9.558 1.428 16.056 1.00 92.00 114 ILE A C 1
ATOM 924 O O . ILE A 1 114 ? -9.097 1.390 17.202 1.00 92.00 114 ILE A O 1
ATOM 928 N N . PHE A 1 115 ? -10.832 1.743 15.798 1.00 89.69 115 PHE A N 1
ATOM 929 C CA . PHE A 1 115 ? -11.847 2.029 16.821 1.00 89.69 115 PHE A CA 1
ATOM 930 C C . PHE A 1 115 ? -13.015 1.032 16.808 1.00 89.69 115 PHE A C 1
ATOM 932 O O . PHE A 1 115 ? -13.650 0.820 17.842 1.00 89.69 115 PHE A O 1
ATOM 939 N N . GLU A 1 116 ? -13.286 0.403 15.664 1.00 90.00 116 GLU A N 1
ATOM 940 C CA . GLU A 1 116 ? -14.337 -0.605 15.488 1.00 90.00 116 GLU A CA 1
ATOM 941 C C . GLU A 1 116 ? -13.768 -2.020 15.321 1.00 90.00 116 GLU A C 1
ATOM 943 O O . GLU A 1 116 ? -12.578 -2.205 15.103 1.00 90.00 116 GLU A O 1
ATOM 948 N N . GLN A 1 117 ? -14.605 -3.052 15.453 1.00 86.50 117 GLN A N 1
ATOM 949 C CA . GLN A 1 117 ? -14.123 -4.442 15.399 1.00 86.50 117 GLN A CA 1
ATOM 950 C C . GLN A 1 117 ? -13.600 -4.840 14.017 1.00 86.50 117 GLN A C 1
ATOM 952 O O . GLN A 1 117 ? -12.666 -5.634 13.928 1.00 86.50 117 GLN A O 1
ATOM 957 N N . ASP A 1 118 ? -14.196 -4.286 12.962 1.00 91.81 118 ASP A N 1
ATOM 958 C CA . ASP A 1 118 ? -13.873 -4.630 11.584 1.00 91.81 118 ASP A CA 1
ATOM 959 C C . ASP A 1 118 ? -13.934 -3.395 10.669 1.00 91.81 118 ASP A C 1
ATOM 961 O O . ASP A 1 118 ? -14.902 -3.222 9.921 1.00 91.81 118 ASP A O 1
ATOM 965 N N . PRO A 1 119 ? -12.939 -2.492 10.771 1.00 95.12 119 PRO A N 1
ATOM 966 C CA . PRO A 1 119 ? -12.892 -1.291 9.952 1.00 95.12 119 PRO A CA 1
ATOM 967 C C . PRO A 1 119 ? -12.727 -1.625 8.470 1.00 95.12 119 PRO A C 1
ATOM 969 O O . PRO A 1 119 ? -12.109 -2.630 8.099 1.00 95.12 119 PRO A O 1
ATOM 972 N N . GLU A 1 120 ? -13.249 -0.736 7.633 1.00 97.44 120 GLU A N 1
ATOM 973 C CA . GLU A 1 120 ? -13.194 -0.827 6.177 1.00 97.44 120 GLU A CA 1
ATOM 974 C C . GLU A 1 120 ? -12.251 0.236 5.612 1.00 97.44 120 GLU A C 1
ATOM 976 O O . GLU A 1 120 ? -12.238 1.380 6.073 1.00 97.44 120 GLU A O 1
ATOM 981 N N . PHE A 1 121 ? -11.481 -0.151 4.597 1.00 98.38 121 PHE A N 1
ATOM 982 C CA . PHE A 1 121 ? -10.494 0.691 3.929 1.00 98.38 121 PHE A CA 1
ATOM 983 C C . PHE A 1 121 ? -10.807 0.782 2.431 1.00 98.38 121 PHE A C 1
ATOM 985 O O . PHE A 1 121 ? -10.388 -0.092 1.662 1.00 98.38 121 PHE A O 1
ATOM 992 N N . PRO A 1 122 ? -11.568 1.801 1.997 1.00 98.56 122 PRO A N 1
ATOM 993 C CA . PRO A 1 122 ? -11.718 2.132 0.586 1.00 98.56 122 PRO A CA 1
ATOM 994 C C . PRO A 1 122 ? -10.389 2.606 -0.007 1.00 98.56 122 PRO A C 1
ATOM 996 O O . PRO A 1 122 ? -9.673 3.409 0.594 1.00 98.56 122 PRO A O 1
ATOM 999 N N . VAL A 1 123 ? -10.064 2.107 -1.196 1.00 98.50 123 VAL A N 1
ATOM 1000 C CA . VAL A 1 123 ? -8.863 2.451 -1.953 1.00 98.50 123 VAL A CA 1
ATOM 1001 C C . VAL A 1 123 ? -9.263 2.861 -3.363 1.00 98.50 123 VAL A C 1
ATOM 1003 O O . VAL A 1 123 ? -9.840 2.076 -4.119 1.00 98.50 123 VAL A O 1
ATOM 1006 N N . HIS A 1 124 ? -8.894 4.084 -3.727 1.00 98.19 124 HIS A N 1
ATOM 1007 C CA . HIS A 1 124 ? -9.142 4.656 -5.043 1.00 98.19 124 HIS A CA 1
ATOM 1008 C C . HIS A 1 124 ? -7.832 4.690 -5.818 1.00 98.19 124 HIS A C 1
ATOM 1010 O O . HIS A 1 124 ? -6.831 5.196 -5.316 1.00 98.19 124 HIS A O 1
ATOM 1016 N N . THR A 1 125 ? -7.821 4.154 -7.035 1.00 95.81 125 THR A N 1
ATOM 1017 C CA . THR A 1 125 ? -6.668 4.232 -7.941 1.00 95.81 125 THR A CA 1
ATOM 1018 C C . THR A 1 125 ? -7.141 4.557 -9.349 1.00 95.81 125 THR A C 1
ATOM 1020 O O . THR A 1 125 ? -8.291 4.295 -9.703 1.00 95.81 125 THR A O 1
ATOM 1023 N N . LEU A 1 126 ? -6.243 5.051 -10.203 1.00 89.88 126 LEU A N 1
ATOM 1024 C CA . LEU A 1 126 ? -6.569 5.279 -11.618 1.00 89.88 126 LEU A CA 1
ATOM 1025 C C . LEU A 1 126 ? -6.942 3.989 -12.373 1.00 89.88 126 LEU A C 1
ATOM 1027 O O . LEU A 1 126 ? -7.574 4.050 -13.423 1.00 89.88 126 LEU A O 1
ATOM 1031 N N . GLN A 1 127 ? -6.539 2.818 -11.872 1.00 87.38 127 GLN A N 1
ATOM 1032 C CA . GLN A 1 127 ? -6.808 1.521 -12.503 1.00 87.38 127 GLN A CA 1
ATOM 1033 C C . GLN A 1 127 ? -8.120 0.879 -12.035 1.00 87.38 127 GLN A C 1
ATOM 1035 O O . GLN A 1 127 ? -8.489 -0.187 -12.534 1.00 87.38 127 GLN A O 1
ATOM 1040 N N . GLY A 1 128 ? -8.800 1.508 -11.080 1.00 94.31 128 GLY A N 1
ATOM 1041 C CA . GLY A 1 128 ? -10.024 1.020 -10.470 1.00 94.31 128 GLY A CA 1
ATOM 1042 C C . GLY A 1 128 ? -10.019 1.195 -8.958 1.00 94.31 128 GLY A C 1
ATOM 1043 O O . GLY A 1 128 ? -9.030 1.594 -8.341 1.00 94.31 128 GLY A O 1
ATOM 1044 N N . GLU A 1 129 ? -11.149 0.860 -8.360 1.00 97.56 129 GLU A N 1
ATOM 1045 C CA . GLU A 1 129 ? -11.377 1.008 -6.930 1.00 97.56 129 GLU A CA 1
ATOM 1046 C C . GLU A 1 129 ? -11.566 -0.361 -6.292 1.00 97.56 129 GLU A C 1
ATOM 1048 O O . GLU A 1 129 ? -12.094 -1.294 -6.904 1.00 97.56 129 GLU A O 1
ATOM 1053 N N . PHE A 1 130 ? -11.132 -0.488 -5.047 1.00 98.06 130 PHE A N 1
ATOM 1054 C CA . PHE A 1 130 ? -11.408 -1.660 -4.235 1.00 98.06 130 PHE A CA 1
ATOM 1055 C C . PHE A 1 130 ? -11.527 -1.257 -2.772 1.00 98.06 130 PHE A C 1
ATOM 1057 O O . PHE A 1 130 ? -11.170 -0.154 -2.375 1.00 98.06 130 PHE A O 1
ATOM 1064 N N . ARG A 1 131 ? -12.048 -2.163 -1.955 1.00 98.12 131 ARG A N 1
ATOM 1065 C CA . ARG A 1 131 ? -12.104 -1.999 -0.505 1.00 98.12 131 ARG A CA 1
ATOM 1066 C C . ARG A 1 131 ? -11.725 -3.308 0.150 1.00 98.12 131 ARG A C 1
ATOM 1068 O O . ARG A 1 131 ? -11.950 -4.367 -0.436 1.00 98.12 131 ARG A O 1
ATOM 1075 N N . PHE A 1 132 ? -11.181 -3.219 1.350 1.00 97.50 132 PHE A N 1
ATOM 1076 C CA . PHE A 1 132 ? -10.926 -4.387 2.177 1.00 97.50 132 PHE A CA 1
ATOM 1077 C C . PHE A 1 132 ? -11.280 -4.104 3.629 1.00 97.50 132 PHE A C 1
ATOM 1079 O O . PHE A 1 132 ? -11.218 -2.962 4.094 1.00 97.50 132 PHE A O 1
ATOM 1086 N N . ARG A 1 133 ? -11.639 -5.161 4.346 1.00 95.88 133 ARG A N 1
ATOM 1087 C CA . ARG A 1 133 ? -11.883 -5.135 5.788 1.00 95.88 133 ARG A CA 1
ATOM 1088 C C . ARG A 1 133 ? -10.690 -5.689 6.550 1.00 95.88 133 ARG A C 1
ATOM 1090 O O . ARG A 1 133 ? -9.935 -6.522 6.041 1.00 95.88 133 ARG A O 1
ATOM 1097 N N . ALA A 1 134 ? -10.515 -5.256 7.795 1.00 92.75 134 ALA A N 1
ATOM 1098 C CA . ALA A 1 134 ? -9.430 -5.763 8.637 1.00 92.75 134 ALA A CA 1
ATOM 1099 C C . ALA A 1 134 ? -9.526 -7.280 8.884 1.00 92.75 134 ALA A C 1
ATOM 1101 O O . ALA A 1 134 ? -8.498 -7.948 9.023 1.00 92.75 134 ALA A O 1
ATOM 1102 N N . SER A 1 135 ? -10.744 -7.825 8.924 1.00 91.06 135 SER A N 1
ATOM 1103 C CA . SER A 1 135 ? -11.015 -9.259 9.061 1.00 91.06 135 SER A CA 1
ATOM 1104 C C . SER A 1 135 ? -10.630 -10.077 7.822 1.00 91.06 135 SER A C 1
ATOM 1106 O O . SER A 1 135 ? -10.293 -11.255 7.945 1.00 91.06 135 SER A O 1
ATOM 1108 N N . GLU A 1 136 ? -10.617 -9.465 6.635 1.00 92.25 136 GLU A N 1
ATOM 1109 C CA . GLU A 1 136 ? -10.288 -10.132 5.369 1.00 92.25 136 GLU A CA 1
ATOM 1110 C C . GLU A 1 136 ? -8.775 -10.286 5.176 1.00 92.25 136 GLU A C 1
ATOM 1112 O O . GLU A 1 136 ? -8.315 -11.269 4.584 1.00 92.25 136 GLU A O 1
ATOM 1117 N N . VAL A 1 137 ? -7.992 -9.332 5.688 1.00 92.75 137 VAL A N 1
ATOM 1118 C CA . VAL A 1 137 ? -6.527 -9.309 5.590 1.00 92.75 137 VAL A CA 1
ATOM 1119 C C . VAL A 1 137 ? -5.917 -9.611 6.958 1.00 92.75 137 VAL A C 1
ATOM 1121 O O . VAL A 1 137 ? -5.403 -8.741 7.669 1.00 92.75 137 VAL A O 1
ATOM 1124 N N . LEU A 1 138 ? -5.980 -10.885 7.344 1.00 86.94 138 LEU A N 1
ATOM 1125 C CA . LEU A 1 138 ? -5.358 -11.346 8.581 1.00 86.94 138 LEU A CA 1
ATOM 1126 C C . LEU A 1 138 ? -3.831 -11.287 8.503 1.00 86.94 138 LEU A C 1
ATOM 1128 O O . LEU A 1 138 ? -3.219 -11.140 7.445 1.00 86.94 138 LEU A O 1
ATOM 1132 N N . TRP A 1 139 ? -3.210 -11.414 9.669 1.00 79.62 139 TRP A N 1
ATOM 1133 C CA . TRP A 1 139 ? -1.764 -11.432 9.804 1.00 79.62 139 TRP A CA 1
ATOM 1134 C C . TRP A 1 139 ? -1.094 -12.435 8.852 1.00 79.62 139 TRP A C 1
ATOM 1136 O O . TRP A 1 139 ? -1.480 -13.601 8.812 1.00 79.62 139 TRP A O 1
ATOM 1146 N N . GLY A 1 140 ? -0.096 -11.983 8.085 1.00 76.06 140 GLY A N 1
ATOM 1147 C CA . GLY A 1 140 ? 0.623 -12.825 7.122 1.00 76.06 140 GLY A CA 1
ATOM 1148 C C . GLY A 1 140 ? -0.190 -13.227 5.885 1.00 76.06 140 GLY A C 1
ATOM 1149 O O . GLY A 1 140 ? 0.383 -13.785 4.950 1.00 76.06 140 GLY A O 1
ATOM 1150 N N . GLN A 1 141 ? -1.489 -12.913 5.836 1.00 84.25 141 GLN A N 1
ATOM 1151 C CA . GLN A 1 141 ? -2.316 -13.151 4.662 1.00 84.25 141 GLN A CA 1
ATOM 1152 C C . GLN A 1 141 ? -2.160 -12.033 3.642 1.00 84.25 141 GLN A C 1
ATOM 1154 O O . GLN A 1 141 ? -1.864 -10.877 3.952 1.00 84.25 141 GLN A O 1
ATOM 1159 N N . THR A 1 142 ? -2.379 -12.430 2.399 1.00 91.88 142 THR A N 1
ATOM 1160 C CA . THR A 1 142 ? -2.317 -11.580 1.225 1.00 91.88 142 THR A CA 1
ATOM 1161 C C . THR A 1 142 ? -3.653 -11.681 0.504 1.00 91.88 142 THR A C 1
ATOM 1163 O O . THR A 1 142 ? -4.170 -12.785 0.325 1.00 91.88 142 THR A O 1
ATOM 1166 N N . ARG A 1 143 ? -4.222 -10.543 0.108 1.00 96.31 143 ARG A N 1
ATOM 1167 C CA . ARG A 1 143 ? -5.462 -10.470 -0.669 1.00 96.31 143 ARG A CA 1
ATOM 1168 C C . ARG A 1 143 ? -5.218 -9.738 -1.974 1.00 96.31 143 ARG A C 1
ATOM 1170 O O . ARG A 1 143 ? -4.614 -8.670 -1.976 1.00 96.31 143 ARG A O 1
ATOM 1177 N N . ASP A 1 144 ? -5.698 -10.328 -3.059 1.00 96.00 144 ASP A N 1
ATOM 1178 C CA . ASP A 1 144 ? -5.571 -9.784 -4.403 1.00 96.00 144 ASP A CA 1
ATOM 1179 C C . ASP A 1 144 ? -6.840 -9.014 -4.790 1.00 96.00 144 ASP A C 1
ATOM 1181 O O . ASP A 1 144 ? -7.961 -9.450 -4.529 1.00 96.00 144 ASP A O 1
ATOM 1185 N N . PHE A 1 145 ? -6.650 -7.876 -5.449 1.00 96.31 145 PHE A N 1
ATOM 1186 C CA . PHE A 1 145 ? -7.691 -6.973 -5.926 1.00 96.31 145 PHE A CA 1
ATOM 1187 C C . PHE A 1 145 ? -7.431 -6.600 -7.388 1.00 96.31 145 PHE A C 1
ATOM 1189 O O . PHE A 1 145 ? -6.348 -6.837 -7.933 1.00 96.31 145 PHE A O 1
ATOM 1196 N N . LEU A 1 146 ? -8.439 -6.027 -8.053 1.00 94.81 146 LEU A N 1
ATOM 1197 C CA . LEU A 1 146 ? -8.348 -5.578 -9.452 1.00 94.81 146 LEU A CA 1
ATOM 1198 C C . LEU A 1 146 ? -7.880 -6.681 -10.428 1.00 94.81 146 LEU A C 1
ATOM 1200 O O . LEU A 1 146 ? -7.153 -6.418 -11.393 1.00 94.81 146 LEU A O 1
ATOM 1204 N N . GLY A 1 147 ? -8.282 -7.930 -10.162 1.00 91.50 147 GLY A N 1
ATOM 1205 C CA . GLY A 1 147 ? -7.861 -9.102 -10.935 1.00 91.50 147 GLY A CA 1
ATOM 1206 C C . GLY A 1 147 ? -6.385 -9.468 -10.742 1.00 91.50 147 GLY A C 1
ATOM 1207 O O . GLY A 1 147 ? -5.751 -9.917 -11.689 1.00 91.50 147 GLY A O 1
ATOM 1208 N N . GLY A 1 148 ? -5.825 -9.225 -9.552 1.00 92.56 148 GLY A N 1
ATOM 1209 C CA . GLY A 1 148 ? -4.428 -9.533 -9.220 1.00 92.56 148 GLY A CA 1
ATOM 1210 C C . GLY A 1 148 ? -3.434 -8.413 -9.522 1.00 92.56 148 GLY A C 1
ATOM 1211 O O . GLY A 1 148 ? -2.237 -8.613 -9.360 1.00 92.56 148 GLY A O 1
ATOM 1212 N N . ARG A 1 149 ? -3.907 -7.234 -9.945 1.00 92.38 149 ARG A N 1
ATOM 1213 C CA . ARG A 1 149 ? -3.058 -6.063 -10.241 1.00 92.38 149 ARG A CA 1
ATOM 1214 C C . ARG A 1 149 ? -2.722 -5.224 -9.009 1.00 92.38 149 ARG A C 1
ATOM 1216 O O . ARG A 1 149 ? -1.759 -4.454 -9.035 1.00 92.38 149 ARG A O 1
ATOM 1223 N N . ALA A 1 150 ? -3.513 -5.376 -7.951 1.00 95.69 150 ALA A N 1
ATOM 1224 C CA . ALA A 1 150 ? -3.268 -4.793 -6.644 1.00 95.69 150 ALA A CA 1
ATOM 1225 C C . ALA A 1 150 ? -3.309 -5.887 -5.579 1.00 95.69 150 ALA A C 1
ATOM 1227 O O . ALA A 1 150 ? -4.063 -6.853 -5.699 1.00 95.69 150 ALA A O 1
ATOM 1228 N N . ARG A 1 151 ? -2.507 -5.728 -4.531 1.00 96.94 151 ARG A N 1
ATOM 1229 C CA . ARG A 1 151 ? -2.384 -6.714 -3.462 1.00 96.94 151 ARG A CA 1
ATOM 1230 C C . ARG A 1 151 ? -2.264 -6.028 -2.115 1.00 96.94 151 ARG A C 1
ATOM 1232 O O . ARG A 1 151 ? -1.498 -5.084 -1.971 1.00 96.94 151 ARG A O 1
ATOM 1239 N N . VAL A 1 152 ? -2.990 -6.525 -1.123 1.00 97.56 152 VAL A N 1
ATOM 1240 C CA . VAL A 1 152 ? -2.949 -6.018 0.251 1.00 97.56 152 VAL A CA 1
ATOM 1241 C C . VAL A 1 152 ? -2.414 -7.102 1.166 1.00 97.56 152 VAL A C 1
ATOM 1243 O O . VAL A 1 152 ? -2.908 -8.232 1.160 1.00 97.56 152 VAL A O 1
ATOM 1246 N N . LYS A 1 153 ? -1.418 -6.753 1.976 1.00 95.81 153 LYS A N 1
ATOM 1247 C CA . LYS A 1 153 ? -0.855 -7.622 3.010 1.00 95.81 153 LYS A CA 1
ATOM 1248 C C . LYS A 1 153 ? -0.867 -6.908 4.350 1.00 95.81 153 LYS A C 1
ATOM 1250 O O . LYS A 1 153 ? -0.443 -5.759 4.438 1.00 95.81 153 LYS A O 1
ATOM 1255 N N . ARG A 1 154 ? -1.277 -7.596 5.413 1.00 93.94 154 ARG A N 1
ATOM 1256 C CA . ARG A 1 154 ? -1.092 -7.087 6.777 1.00 93.94 154 ARG A CA 1
ATOM 1257 C C . ARG A 1 154 ? 0.336 -7.356 7.243 1.00 93.94 154 ARG A C 1
ATOM 1259 O O . ARG A 1 154 ? 0.811 -8.491 7.163 1.00 93.94 154 ARG A O 1
ATOM 1266 N N . ILE A 1 155 ? 0.999 -6.312 7.727 1.00 91.81 155 ILE A N 1
ATOM 1267 C CA . ILE A 1 155 ? 2.394 -6.343 8.179 1.00 91.81 155 ILE A CA 1
ATOM 1268 C C . ILE A 1 155 ? 2.532 -5.772 9.592 1.00 91.81 155 ILE A C 1
ATOM 1270 O O . ILE A 1 155 ? 1.554 -5.307 10.186 1.00 91.81 155 ILE A O 1
ATOM 1274 N N . HIS A 1 156 ? 3.747 -5.837 10.144 1.00 86.56 156 HIS A N 1
ATOM 1275 C CA . HIS A 1 156 ? 4.020 -5.295 11.476 1.00 86.56 156 HIS A CA 1
ATOM 1276 C C . HIS A 1 156 ? 3.889 -3.790 11.411 1.00 86.56 156 HIS A C 1
ATOM 1278 O O . HIS A 1 156 ? 4.189 -3.183 10.386 1.00 86.56 156 HIS A O 1
ATOM 1284 N N . VAL A 1 157 ? 3.444 -3.210 12.520 1.00 84.38 157 VAL A N 1
ATOM 1285 C CA . VAL A 1 157 ? 3.554 -1.773 12.676 1.00 84.38 157 VAL A CA 1
ATOM 1286 C C . VAL A 1 157 ? 5.041 -1.442 12.758 1.00 84.38 157 VAL A C 1
ATOM 1288 O O . VAL A 1 157 ? 5.728 -1.905 13.666 1.00 84.38 157 VAL A O 1
ATOM 1291 N N . THR A 1 158 ? 5.529 -0.698 11.779 1.00 75.38 158 THR A N 1
ATOM 1292 C CA . THR A 1 158 ? 6.902 -0.218 11.680 1.00 75.38 158 THR A CA 1
ATOM 1293 C C . THR A 1 158 ? 6.902 1.288 11.866 1.00 75.38 158 THR A C 1
ATOM 1295 O O . THR A 1 158 ? 6.015 1.975 11.366 1.00 75.38 158 THR A O 1
ATOM 1298 N N . TRP A 1 159 ? 7.924 1.805 12.535 1.00 67.50 159 TRP A N 1
ATOM 1299 C CA . TRP A 1 159 ? 8.204 3.234 12.581 1.00 67.50 159 TRP A CA 1
ATOM 1300 C C . TRP A 1 159 ? 9.519 3.494 11.859 1.00 67.50 159 TRP A C 1
ATOM 1302 O O . TRP A 1 159 ? 10.480 2.751 12.054 1.00 67.50 159 TRP A O 1
ATOM 1312 N N . GLN A 1 160 ? 9.554 4.528 11.021 1.00 64.31 160 GLN A N 1
ATOM 1313 C CA . GLN A 1 160 ? 10.794 4.988 10.407 1.00 64.31 160 GLN A CA 1
ATOM 1314 C C . GLN A 1 160 ? 11.655 5.648 11.489 1.00 64.31 160 GLN A C 1
ATOM 1316 O O . GLN A 1 160 ? 11.224 6.609 12.125 1.00 64.31 160 GLN A O 1
ATOM 1321 N N . VAL A 1 161 ? 12.837 5.082 11.738 1.00 61.28 161 VAL A N 1
ATOM 1322 C CA . VAL A 1 161 ? 13.742 5.531 12.811 1.00 61.28 161 VAL A CA 1
ATOM 1323 C C . VAL A 1 161 ? 14.740 6.577 12.303 1.00 61.28 161 VAL A C 1
ATOM 1325 O O . VAL A 1 161 ? 15.184 7.408 13.089 1.00 61.28 161 VAL A O 1
ATOM 1328 N N . SER A 1 162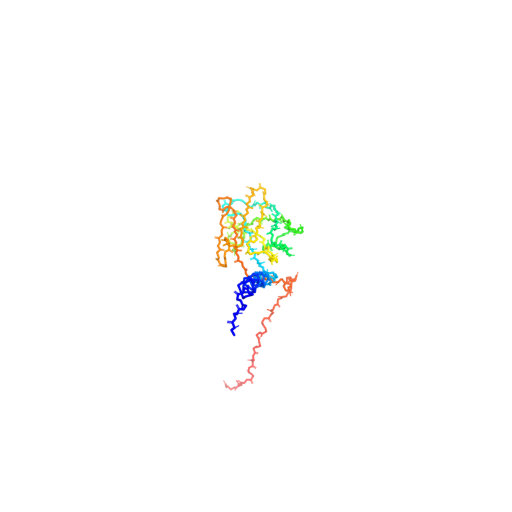 ? 15.020 6.619 10.995 1.00 55.44 162 SER A N 1
ATOM 1329 C CA . SER A 1 162 ? 15.896 7.625 10.392 1.00 55.44 162 SER A CA 1
ATOM 1330 C C . SER A 1 162 ? 15.447 8.057 8.995 1.00 55.44 162 SER A C 1
ATOM 1332 O O . SER A 1 162 ? 14.714 7.355 8.300 1.00 55.44 162 SER A O 1
ATOM 1334 N N . ASN A 1 163 ? 15.856 9.268 8.608 1.00 53.97 163 ASN A N 1
ATOM 1335 C CA . ASN A 1 163 ? 15.487 9.919 7.344 1.00 53.97 163 ASN A CA 1
ATOM 1336 C C . ASN A 1 163 ? 16.708 10.169 6.437 1.00 53.97 163 ASN A C 1
ATOM 1338 O O . ASN A 1 163 ? 16.575 10.859 5.428 1.00 53.97 163 ASN A O 1
ATOM 1342 N N . SER A 1 164 ? 17.892 9.669 6.813 1.00 51.53 164 SER A N 1
ATOM 1343 C CA . SER A 1 164 ? 19.151 9.886 6.093 1.00 51.53 164 SER A CA 1
ATOM 1344 C C . SER A 1 164 ? 19.715 8.568 5.573 1.00 51.53 164 SER A C 1
ATOM 1346 O O . SER A 1 164 ? 19.684 7.557 6.265 1.00 51.53 164 SER A O 1
ATOM 1348 N N . ILE A 1 165 ? 20.266 8.606 4.359 1.00 52.62 165 ILE A N 1
ATOM 1349 C CA . ILE A 1 165 ? 21.033 7.504 3.761 1.00 52.62 165 ILE A CA 1
ATOM 1350 C C . ILE A 1 165 ? 22.406 7.311 4.437 1.00 52.62 165 ILE A C 1
ATOM 1352 O O . ILE A 1 165 ? 23.092 6.340 4.153 1.00 52.62 165 ILE A O 1
ATOM 1356 N N . GLU A 1 166 ? 22.816 8.237 5.310 1.00 55.12 166 GLU A N 1
ATOM 1357 C CA . GLU A 1 166 ? 24.172 8.313 5.876 1.00 55.12 166 GLU A CA 1
ATOM 1358 C C . GLU A 1 166 ? 24.335 7.611 7.234 1.00 55.12 166 GLU A C 1
ATOM 1360 O O . GLU A 1 166 ? 25.427 7.635 7.800 1.00 55.12 166 GLU A O 1
ATOM 1365 N N . GLU A 1 167 ? 23.296 6.965 7.771 1.00 49.91 167 GLU A N 1
ATOM 1366 C CA . GLU A 1 167 ? 23.454 6.063 8.923 1.00 49.91 167 GLU A CA 1
ATOM 1367 C C . GLU A 1 167 ? 24.006 4.708 8.460 1.00 49.91 167 GLU A C 1
ATOM 1369 O O . GLU A 1 167 ? 23.335 3.678 8.458 1.00 49.91 167 GLU A O 1
ATOM 1374 N N . GLU A 1 168 ? 25.259 4.729 8.017 1.00 52.56 168 GLU A N 1
ATOM 1375 C CA . GLU A 1 168 ? 26.057 3.533 7.783 1.00 52.56 168 GLU A CA 1
ATOM 1376 C C . GLU A 1 168 ? 26.622 3.074 9.135 1.00 52.56 168 GLU A C 1
ATOM 1378 O O . GLU A 1 168 ? 27.592 3.636 9.653 1.00 52.56 168 GLU A O 1
ATOM 1383 N N . ASP A 1 169 ? 26.010 2.044 9.725 1.00 62.34 169 ASP A N 1
ATOM 1384 C CA . ASP A 1 169 ? 26.646 1.252 10.777 1.00 62.34 169 ASP A CA 1
ATOM 1385 C C . ASP A 1 169 ? 27.915 0.627 10.184 1.00 62.34 169 ASP A C 1
ATOM 1387 O O . ASP A 1 169 ? 27.864 -0.413 9.528 1.00 62.34 169 ASP A O 1
ATOM 1391 N N . PHE A 1 170 ? 29.074 1.252 10.389 1.00 53.94 170 PHE A N 1
ATOM 1392 C CA . PHE A 1 170 ? 30.351 0.618 10.083 1.00 53.94 170 PHE A CA 1
ATOM 1393 C C . PHE A 1 170 ? 30.623 -0.443 11.159 1.00 53.94 170 PHE A C 1
ATOM 1395 O O . PHE A 1 170 ? 30.945 -0.075 12.295 1.00 53.94 170 PHE A O 1
ATOM 1402 N N . PRO A 1 171 ? 30.551 -1.758 10.866 1.00 60.47 171 PRO A N 1
ATOM 1403 C CA . PRO A 1 171 ? 31.059 -2.744 11.804 1.00 60.47 171 PRO A CA 1
ATOM 1404 C C . PRO A 1 171 ? 32.568 -2.518 11.961 1.00 60.47 171 PRO A C 1
ATOM 1406 O O . PRO A 1 171 ? 33.353 -2.778 11.047 1.00 60.47 171 PRO A O 1
ATOM 1409 N N . VAL A 1 172 ? 32.996 -2.025 13.124 1.00 60.66 172 VAL A N 1
ATOM 1410 C CA . VAL A 1 172 ? 34.420 -1.924 13.454 1.00 60.66 172 VAL A CA 1
ATOM 1411 C C . VAL A 1 172 ? 34.951 -3.338 13.673 1.00 60.66 172 VAL A C 1
ATOM 1413 O O . VAL A 1 172 ? 34.793 -3.927 14.741 1.00 60.66 172 VAL A O 1
ATOM 1416 N N . ILE A 1 173 ? 35.607 -3.897 12.656 1.00 60.91 173 ILE A N 1
ATOM 1417 C CA . ILE A 1 173 ? 36.466 -5.065 12.835 1.00 60.91 173 ILE A CA 1
ATOM 1418 C C . ILE A 1 173 ? 37.765 -4.596 13.506 1.00 60.91 173 ILE A C 1
ATOM 1420 O O . ILE A 1 173 ? 38.688 -4.099 12.864 1.00 60.91 173 ILE A O 1
ATOM 1424 N N . THR A 1 174 ? 37.848 -4.719 14.830 1.00 58.31 174 THR A N 1
ATOM 1425 C CA . THR A 1 174 ? 39.137 -4.590 15.519 1.00 58.31 174 THR A CA 1
ATOM 1426 C C . THR A 1 174 ? 39.951 -5.841 15.197 1.00 58.31 174 THR A C 1
ATOM 1428 O O . THR A 1 174 ? 39.645 -6.946 15.643 1.00 58.31 174 THR A O 1
ATOM 1431 N N . ARG A 1 175 ? 40.989 -5.690 14.372 1.00 51.16 175 ARG A N 1
ATOM 1432 C CA . ARG A 1 175 ? 42.026 -6.709 14.214 1.00 51.16 175 ARG A CA 1
ATOM 1433 C C . ARG A 1 175 ? 43.017 -6.508 15.354 1.00 51.16 175 ARG A C 1
ATOM 1435 O O . ARG A 1 175 ? 43.824 -5.585 15.308 1.00 51.16 175 ARG A O 1
ATOM 1442 N N . SER A 1 176 ? 42.959 -7.364 16.372 1.00 49.41 176 SER A N 1
ATOM 1443 C CA . SER A 1 176 ? 44.076 -7.506 17.306 1.00 49.41 176 SER A CA 1
ATOM 1444 C C . SER A 1 176 ? 45.257 -8.070 16.511 1.00 49.41 176 SER A C 1
ATOM 1446 O O . SER A 1 176 ? 45.263 -9.234 16.116 1.00 49.41 176 SER A O 1
ATOM 1448 N N . GLY A 1 177 ? 46.194 -7.197 16.149 1.00 44.88 177 GLY A N 1
ATOM 1449 C CA . GLY A 1 177 ? 47.524 -7.611 15.736 1.00 44.88 177 GLY A CA 1
ATOM 1450 C C . GLY A 1 177 ? 48.297 -7.955 16.996 1.00 44.88 177 GLY A C 1
ATOM 1451 O O . GLY A 1 177 ? 48.537 -7.072 17.814 1.00 44.88 177 GLY A O 1
ATOM 1452 N N . ASP A 1 178 ? 48.641 -9.224 17.160 1.00 58.16 178 ASP A N 1
ATOM 1453 C CA . ASP A 1 178 ? 49.620 -9.649 18.152 1.00 58.16 178 ASP A CA 1
ATOM 1454 C C . ASP A 1 178 ? 51.028 -9.314 17.619 1.00 58.16 178 ASP A C 1
ATOM 1456 O O . ASP A 1 178 ? 51.390 -9.793 16.537 1.00 58.16 178 ASP A O 1
ATOM 1460 N N . PRO A 1 179 ? 51.827 -8.465 18.291 1.00 52.50 179 PRO A N 1
ATOM 1461 C CA . PRO A 1 179 ? 53.226 -8.273 17.955 1.00 52.50 179 PRO A CA 1
ATOM 1462 C C . PRO A 1 179 ? 54.051 -9.290 18.750 1.00 52.50 179 PRO A C 1
ATOM 1464 O O . PRO A 1 179 ? 54.602 -8.976 19.803 1.00 52.50 179 PRO A O 1
ATOM 1467 N N . GLY A 1 180 ? 54.135 -10.521 18.250 1.00 49.97 180 GLY A N 1
ATOM 1468 C CA . GLY A 1 180 ? 54.794 -11.603 18.970 1.00 49.97 180 GLY A CA 1
ATOM 1469 C C . GLY A 1 180 ? 55.610 -12.521 18.072 1.00 49.97 180 GLY A C 1
ATOM 1470 O O . GLY A 1 180 ? 55.047 -13.373 17.396 1.00 49.97 180 GLY A O 1
ATOM 1471 N N . THR A 1 181 ? 56.937 -12.448 18.219 1.00 42.53 181 THR A N 1
ATOM 1472 C CA . THR A 1 181 ? 57.945 -13.480 17.872 1.00 42.53 181 THR A CA 1
ATOM 1473 C C . THR A 1 181 ? 58.703 -13.275 16.552 1.00 42.53 181 THR A C 1
ATOM 1475 O O . THR A 1 181 ? 58.341 -13.770 15.489 1.00 42.53 181 THR A O 1
ATOM 1478 N N . ALA A 1 182 ? 59.834 -12.569 16.672 1.00 45.91 182 ALA A N 1
ATOM 1479 C CA . ALA A 1 182 ? 61.045 -12.859 15.903 1.00 45.91 182 ALA A CA 1
ATOM 1480 C C . ALA A 1 182 ? 61.619 -14.237 16.306 1.00 45.91 182 ALA A C 1
ATOM 1482 O O . ALA A 1 182 ? 61.194 -14.764 17.330 1.00 45.91 182 ALA A O 1
ATOM 1483 N N . LEU A 1 183 ? 62.625 -14.719 15.554 1.00 42.25 183 LEU A N 1
ATOM 1484 C CA . LEU A 1 183 ? 63.385 -15.995 15.603 1.00 42.25 183 LEU A CA 1
ATOM 1485 C C . LEU A 1 183 ? 62.991 -16.902 14.411 1.00 42.25 183 LEU A C 1
ATOM 1487 O O . LEU A 1 183 ? 61.824 -17.249 14.284 1.00 42.25 183 LEU A O 1
ATOM 1491 N N . ALA A 1 184 ? 63.867 -17.320 13.493 1.00 39.06 184 ALA A N 1
ATOM 1492 C CA . ALA A 1 184 ? 65.327 -17.281 13.380 1.00 39.06 184 ALA A CA 1
ATOM 1493 C C . ALA A 1 184 ? 65.740 -17.269 11.893 1.00 39.06 184 ALA A C 1
ATOM 1495 O O . ALA A 1 184 ? 64.901 -17.672 11.053 1.00 39.06 184 ALA A O 1
#

Radius of gyration: 28.03 Å; chains: 1; bounding box: 115×31×81 Å

pLDDT: mean 79.06, std 20.37, range [34.16, 98.62]

Sequence (184 aa):
MFLFVAFGLGAWLWRFNRESEVAVARQARRVIAGRCVQYCLLFGFGDREPARREGSVEASGARIRSVDIWYLGPEDRVEGNRWQLSTRRVVLTRQQTARNAPLFENGVYVQAEIFEQDPEFPVHTLQGEFRFRASEVLWGQTRDFLGGRARVKRIHVTWQVSNSIEEEDFPVITRSGDPGTALA

Foldseek 3Di:
DDDDDDDPPPVVVVVVVVVVVVVVVVVVLVVQFFDKWKKKKKADVPPPDKDKKKKFKDKDQKAWDDKAKPDDDPPWDDDGRIIIDIWAFDDPDPVDDRNPGDIDIITIMTMIGGRDPKMKMWMDIPLGIDMDICVRADAQDKDAPSNNRMIMHIDDDDDDPDDDPPPDPDPPPDDPDDPDDDDD